Protein AF-A0A8C9C3U8-F1 (afdb_monomer)

InterPro domains:
  IPR021869 R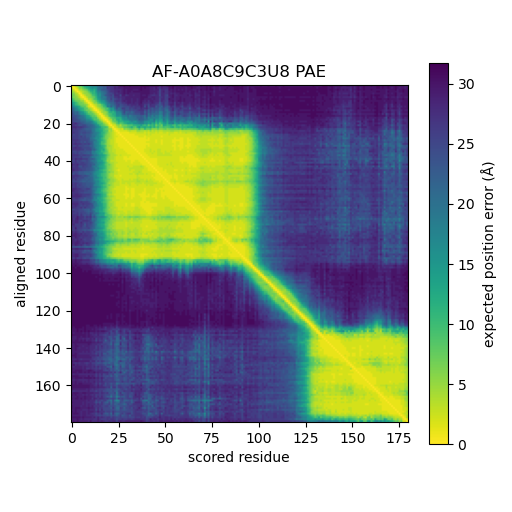ibonuclease Zc3h12a-like, NYN domain [PF11977] (27-90)
  IPR051101 ZC3H12/N4BP1 Ribonuclease and Regulator [PTHR12876] (27-126)
  IPR056578 N4BP1, C-terminal UBA domain [PF23054] (132-177)

Organism: Phocoena sinus (NCBI:txid42100)

Radius of gyration: 29.36 Å; Cα contacts (8 Å, |Δi|>4): 114; chains: 1; bounding box: 57×78×93 Å

Sequence (180 aa):
MARGSLPMTTGPLPFIHPPCECEKKLRFMVKLAEETDGIIVSNDQFRDLAEESAKWMAIIRERLLPFTFVGNLFMVPDDPLGRNGPTLDEFLKKPVRAQGSSKAQHSARGFTEHSSQQQGRKEEEKGSGGIRKTRETERLRRQLLEVFWGQDHKVDFILQREPYCRDINQLSEALLSLNF

Foldseek 3Di:
DDDDDDDDPPDPDPPPPPPPVVLVVLVVQLVVCVVVVAAHEDPDLNVVQLVVDVVSVCRSLQRYWYWDDDDPDIDTDQARNPDVGDGPVVSHDDPPPCDDDDDDDDDDDDDDDDDDDDDDDDDDDPDPPDFDDPVLLVVLLVVLCVVVPPPSVLSVVLCVVCRNDNDSVVSNVVSVPDDD

pLDDT: mean 76.41, std 23.39, range [25.0, 97.69]

Structure (mmCIF, N/CA/C/O backbone):
data_AF-A0A8C9C3U8-F1
#
_entry.id   AF-A0A8C9C3U8-F1
#
loop_
_atom_site.group_PDB
_atom_site.id
_atom_site.type_symbol
_atom_site.label_atom_id
_atom_site.label_alt_id
_atom_site.label_comp_id
_atom_site.label_asym_id
_atom_site.label_entity_id
_atom_site.label_seq_id
_atom_site.pdbx_PDB_ins_code
_atom_site.Cartn_x
_atom_site.Cartn_y
_atom_site.Cartn_z
_atom_site.occupancy
_atom_site.B_iso_or_equiv
_atom_site.auth_seq_id
_atom_site.auth_comp_id
_atom_site.auth_asym_id
_atom_site.auth_atom_id
_atom_site.pdbx_PDB_model_num
ATOM 1 N N . MET A 1 1 ? 25.316 54.055 -42.328 1.00 44.78 1 MET A N 1
ATOM 2 C CA . MET A 1 1 ? 25.781 52.954 -41.454 1.00 44.78 1 MET A CA 1
ATOM 3 C C . MET A 1 1 ? 24.551 52.329 -40.815 1.00 44.78 1 MET A C 1
ATOM 5 O O . MET A 1 1 ? 23.803 53.030 -40.147 1.00 44.78 1 MET A O 1
ATOM 9 N N . ALA A 1 2 ? 24.256 51.082 -41.181 1.00 44.56 2 ALA A N 1
ATOM 10 C CA . ALA A 1 2 ? 22.968 50.428 -40.961 1.00 44.56 2 ALA A CA 1
ATOM 11 C C . ALA A 1 2 ? 22.805 49.918 -39.519 1.00 44.56 2 ALA A C 1
ATOM 13 O O . ALA A 1 2 ? 23.733 49.351 -38.946 1.00 44.56 2 ALA A O 1
ATOM 14 N N . ARG A 1 3 ? 21.608 50.108 -38.953 1.00 47.50 3 ARG A N 1
ATOM 15 C CA . ARG A 1 3 ? 21.181 49.521 -37.677 1.00 47.50 3 ARG A CA 1
ATOM 16 C C . ARG A 1 3 ? 20.856 48.040 -37.897 1.00 47.50 3 ARG A C 1
ATOM 18 O O . ARG A 1 3 ? 19.884 47.723 -38.577 1.00 47.50 3 ARG A O 1
ATOM 25 N N . GLY A 1 4 ? 21.676 47.150 -37.342 1.00 46.72 4 GLY A N 1
ATOM 26 C CA . GLY A 1 4 ? 21.419 45.710 -37.326 1.00 46.72 4 GLY A CA 1
ATOM 27 C C . GLY A 1 4 ? 20.257 45.382 -36.389 1.00 46.72 4 GLY A C 1
ATOM 28 O O . GLY A 1 4 ? 20.326 45.663 -35.196 1.00 46.72 4 GLY A O 1
ATOM 29 N N . SER A 1 5 ? 19.185 44.821 -36.946 1.00 48.78 5 SER A N 1
ATOM 30 C CA . SER A 1 5 ? 18.042 44.291 -36.197 1.00 48.78 5 SER A CA 1
ATOM 31 C C . SER A 1 5 ? 18.338 42.851 -35.778 1.00 48.78 5 SER A C 1
ATOM 33 O O . SER A 1 5 ? 18.694 42.031 -36.621 1.00 48.78 5 SER A O 1
ATOM 35 N N . LEU A 1 6 ? 18.193 42.540 -34.489 1.00 55.25 6 LEU A N 1
ATOM 36 C CA . LEU A 1 6 ? 18.207 41.163 -33.989 1.00 55.25 6 LEU A CA 1
ATOM 37 C C . LEU A 1 6 ? 16.824 40.528 -34.221 1.00 55.25 6 LEU A C 1
ATOM 39 O O . LEU A 1 6 ? 15.820 41.169 -33.901 1.00 55.25 6 LEU A O 1
ATOM 43 N N . PRO A 1 7 ? 16.730 39.291 -34.739 1.00 55.53 7 PRO A N 1
ATOM 44 C CA . PRO A 1 7 ? 15.451 38.606 -34.854 1.00 55.53 7 PRO A CA 1
ATOM 45 C C . PRO A 1 7 ? 15.001 38.094 -33.478 1.00 55.53 7 PRO A C 1
ATOM 47 O O . PRO A 1 7 ? 15.689 37.308 -32.831 1.00 55.53 7 PRO A O 1
ATOM 50 N N . MET A 1 8 ? 13.820 38.529 -33.036 1.00 55.78 8 MET A N 1
ATOM 51 C CA . MET A 1 8 ? 13.093 37.905 -31.930 1.00 55.78 8 MET A CA 1
ATOM 52 C C . MET A 1 8 ? 12.535 36.569 -32.430 1.00 55.78 8 MET A C 1
ATOM 54 O O . MET A 1 8 ? 11.546 36.534 -33.159 1.00 55.78 8 MET A O 1
ATOM 58 N N . THR A 1 9 ? 13.180 35.460 -32.075 1.00 54.91 9 THR A N 1
ATOM 59 C CA . THR A 1 9 ? 12.633 34.126 -32.326 1.00 54.91 9 THR A CA 1
ATOM 60 C C . THR A 1 9 ? 11.549 33.850 -31.287 1.00 54.91 9 THR A C 1
ATOM 62 O O . THR A 1 9 ? 11.838 33.484 -30.149 1.00 54.91 9 THR A O 1
ATOM 65 N N . THR A 1 10 ? 10.287 34.045 -31.656 1.00 55.12 10 THR A N 1
ATOM 66 C CA . THR A 1 10 ? 9.132 33.618 -30.859 1.00 55.12 10 THR A CA 1
ATOM 67 C C . THR A 1 10 ? 8.933 32.113 -31.041 1.00 55.12 10 THR A C 1
ATOM 69 O O . THR A 1 10 ? 8.087 31.674 -31.817 1.00 55.12 10 THR A O 1
ATOM 72 N N . GLY A 1 11 ? 9.763 31.311 -30.376 1.00 59.88 11 GLY A N 1
ATOM 73 C CA . GLY A 1 11 ? 9.462 29.900 -30.143 1.00 59.88 11 GLY A CA 1
ATOM 74 C C . GLY A 1 11 ? 8.566 29.779 -28.906 1.00 59.88 11 GLY A C 1
ATOM 75 O O . GLY A 1 11 ? 8.809 30.499 -27.934 1.00 59.88 11 GLY A O 1
ATOM 76 N N . PRO A 1 12 ? 7.529 28.923 -28.902 1.00 53.41 12 PRO A N 1
ATOM 77 C CA . PRO A 1 12 ? 6.785 28.653 -27.680 1.00 53.41 12 PRO A CA 1
ATOM 78 C C . PRO A 1 12 ? 7.748 28.062 -26.643 1.00 53.41 12 PRO A C 1
ATOM 80 O O . PRO A 1 12 ? 8.481 27.116 -26.931 1.00 53.41 12 PRO A O 1
ATOM 83 N N . LEU A 1 13 ? 7.771 28.655 -25.447 1.00 55.28 13 LEU A N 1
ATOM 84 C CA . LEU A 1 13 ? 8.475 28.095 -24.296 1.00 55.28 13 LEU A CA 1
ATOM 85 C C . LEU A 1 13 ? 7.976 26.658 -24.073 1.00 55.28 13 LEU A C 1
ATOM 87 O O . LEU A 1 13 ? 6.769 26.429 -24.209 1.00 55.28 13 LEU A O 1
ATOM 91 N N . PRO A 1 14 ? 8.851 25.690 -23.739 1.00 53.06 14 PRO A N 1
ATOM 92 C CA . PRO A 1 14 ? 8.391 24.354 -23.406 1.00 53.06 14 PRO A CA 1
ATOM 93 C C . PRO A 1 14 ? 7.409 24.479 -22.244 1.00 53.06 14 PRO A C 1
ATOM 95 O O . PRO A 1 14 ? 7.748 25.003 -21.181 1.00 53.06 14 PRO A O 1
ATOM 98 N N . PHE A 1 15 ? 6.174 24.033 -22.470 1.00 45.38 15 PHE A N 1
ATOM 99 C CA . PHE A 1 15 ? 5.196 23.831 -21.414 1.00 45.38 15 PHE A CA 1
ATOM 100 C C . PHE A 1 15 ? 5.751 22.724 -20.516 1.00 45.38 15 PHE A C 1
ATOM 102 O O . PHE A 1 15 ? 5.518 21.538 -20.738 1.00 45.38 15 PHE A O 1
ATOM 109 N N . ILE A 1 16 ? 6.552 23.112 -19.524 1.00 55.78 16 ILE A N 1
ATOM 110 C CA . ILE A 1 16 ? 6.884 22.242 -18.405 1.00 55.78 16 ILE A CA 1
ATOM 111 C C . ILE A 1 16 ? 5.582 22.132 -17.624 1.00 55.78 16 ILE A C 1
ATOM 113 O O . ILE A 1 16 ? 5.267 22.977 -16.786 1.00 55.78 16 ILE A O 1
ATOM 117 N N . HIS A 1 17 ? 4.770 21.136 -17.982 1.00 51.53 17 HIS A N 1
ATOM 118 C CA . HIS A 1 17 ? 3.637 20.753 -17.163 1.00 51.53 17 HIS A CA 1
ATOM 119 C C . HIS A 1 17 ? 4.178 20.508 -15.750 1.00 51.53 17 HIS A C 1
ATOM 121 O O . HIS A 1 17 ? 5.134 19.740 -15.602 1.00 51.53 17 HIS A O 1
ATOM 127 N N . PRO A 1 18 ? 3.641 21.179 -14.716 1.00 58.12 18 PRO A N 1
ATOM 128 C CA . PRO A 1 18 ? 4.009 20.842 -13.353 1.00 58.12 18 PRO A CA 1
ATOM 129 C C . PRO A 1 18 ? 3.727 19.344 -13.173 1.00 58.12 18 PRO A C 1
ATOM 131 O O . PRO A 1 18 ? 2.638 18.907 -13.562 1.00 58.12 18 PRO A O 1
ATOM 134 N N . PRO A 1 19 ? 4.684 18.555 -12.648 1.00 55.75 19 PRO A N 1
ATOM 135 C CA . PRO A 1 19 ? 4.504 17.117 -12.504 1.00 55.75 19 PRO A CA 1
ATOM 136 C C . PRO A 1 19 ? 3.207 16.880 -11.741 1.00 55.75 19 PRO A C 1
ATOM 138 O O . PRO A 1 19 ? 2.994 17.475 -10.673 1.00 55.75 19 PRO A O 1
ATOM 141 N N . CYS A 1 20 ? 2.311 16.091 -12.338 1.00 55.16 20 CYS A N 1
ATOM 142 C CA . CYS A 1 20 ? 1.011 15.782 -11.761 1.00 55.16 20 CYS A CA 1
ATOM 143 C C . CYS A 1 20 ? 1.211 15.348 -10.303 1.00 55.16 20 CYS A C 1
ATOM 145 O O . CYS A 1 20 ? 2.116 14.572 -10.000 1.00 55.16 20 CYS A O 1
ATOM 147 N N . GLU A 1 21 ? 0.369 15.808 -9.375 1.00 58.22 21 GLU A N 1
ATOM 148 C CA . GLU A 1 21 ? 0.475 15.414 -7.957 1.00 58.22 21 GLU A CA 1
ATOM 149 C C . GLU A 1 21 ? 0.472 13.888 -7.746 1.00 58.22 21 GLU A C 1
ATOM 151 O O . GLU A 1 21 ? 1.018 13.398 -6.755 1.00 58.22 21 GLU A O 1
ATOM 156 N N . CYS A 1 22 ? -0.081 13.132 -8.698 1.00 56.75 22 CYS A N 1
ATOM 157 C CA . CYS A 1 22 ? -0.021 11.673 -8.766 1.00 56.75 22 CYS A CA 1
ATOM 158 C C . CYS A 1 22 ? 1.421 11.133 -8.789 1.00 56.75 22 CYS A C 1
ATOM 160 O O . CYS A 1 22 ? 1.727 10.188 -8.064 1.00 56.75 22 CYS A O 1
ATOM 162 N N . GLU A 1 23 ? 2.323 11.768 -9.539 1.00 63.34 23 GLU A N 1
ATOM 163 C CA . GLU A 1 23 ? 3.719 11.339 -9.696 1.00 63.34 23 GLU A CA 1
ATOM 164 C C . GLU A 1 23 ? 4.484 11.441 -8.367 1.00 63.34 23 GLU A C 1
ATOM 166 O O . GLU A 1 23 ? 5.244 10.548 -7.985 1.00 63.34 23 GLU A O 1
ATOM 171 N N . LYS A 1 24 ? 4.192 12.484 -7.575 1.00 77.44 24 LYS A N 1
ATOM 172 C CA . LYS A 1 24 ? 4.794 12.671 -6.245 1.00 77.44 24 LYS A CA 1
ATOM 173 C C . LYS A 1 24 ? 4.401 11.556 -5.270 1.00 77.44 24 LYS A C 1
ATOM 175 O O . LYS A 1 24 ? 5.244 11.127 -4.481 1.00 77.44 24 LYS A O 1
ATOM 180 N N . LYS A 1 25 ? 3.151 11.074 -5.324 1.00 84.00 25 LYS A N 1
ATOM 181 C CA . LYS A 1 25 ? 2.661 9.990 -4.450 1.00 84.00 25 LYS A CA 1
ATOM 182 C C . LYS A 1 25 ? 3.320 8.652 -4.778 1.00 84.00 25 LYS A C 1
ATOM 184 O O . LYS A 1 25 ? 3.819 7.992 -3.870 1.00 84.00 25 LYS A O 1
ATOM 189 N N . LEU A 1 26 ? 3.376 8.284 -6.059 1.00 89.94 26 LEU A N 1
ATOM 190 C CA . LEU A 1 26 ? 3.990 7.026 -6.498 1.00 89.94 26 LEU A CA 1
ATOM 191 C C . LEU A 1 26 ? 5.472 6.962 -6.104 1.00 89.94 26 LEU A C 1
ATOM 193 O O . LEU A 1 26 ? 5.943 5.960 -5.564 1.00 89.94 26 LEU A O 1
ATOM 197 N N . ARG A 1 27 ? 6.191 8.077 -6.272 1.00 93.00 27 ARG A N 1
ATOM 198 C CA . ARG A 1 27 ? 7.607 8.187 -5.903 1.00 93.00 27 ARG A CA 1
ATOM 199 C C . ARG A 1 27 ? 7.842 8.042 -4.400 1.00 93.00 27 ARG A C 1
ATOM 201 O O . ARG A 1 27 ? 8.836 7.452 -3.987 1.00 93.00 27 ARG A O 1
ATOM 208 N N . PHE A 1 28 ? 6.933 8.566 -3.578 1.00 94.69 28 PHE A N 1
ATOM 209 C CA . PHE A 1 28 ? 6.992 8.396 -2.126 1.00 94.69 28 PHE A CA 1
ATOM 210 C C . PHE A 1 28 ? 6.801 6.929 -1.715 1.00 94.69 28 PHE A C 1
ATOM 212 O O . PHE A 1 28 ? 7.552 6.440 -0.876 1.00 94.69 28 PHE A O 1
ATOM 219 N N . MET A 1 29 ? 5.859 6.209 -2.338 1.00 95.56 29 MET A N 1
ATOM 220 C CA . MET A 1 29 ? 5.617 4.788 -2.047 1.00 95.56 29 MET A CA 1
ATOM 221 C C . MET A 1 29 ? 6.861 3.928 -2.300 1.00 95.56 29 MET A C 1
ATOM 223 O O . MET A 1 29 ? 7.254 3.152 -1.431 1.00 95.56 29 MET A O 1
ATOM 227 N N . VAL A 1 30 ? 7.512 4.101 -3.456 1.00 95.56 30 VAL A N 1
ATOM 228 C CA . VAL A 1 30 ? 8.719 3.333 -3.806 1.00 95.56 30 VAL A CA 1
ATOM 229 C C . VAL A 1 30 ? 9.884 3.663 -2.869 1.00 95.56 30 VAL A C 1
ATOM 231 O O . VAL A 1 30 ? 10.552 2.752 -2.383 1.00 95.56 30 VAL A O 1
ATOM 234 N N . LYS A 1 31 ? 10.094 4.946 -2.543 1.00 95.69 31 LYS A N 1
ATOM 235 C CA . LYS A 1 31 ? 11.127 5.364 -1.579 1.00 95.69 31 LYS A CA 1
ATOM 236 C C . LYS A 1 31 ? 10.895 4.797 -0.181 1.00 95.69 31 LYS A C 1
ATOM 238 O O . LYS A 1 31 ? 11.832 4.339 0.461 1.00 95.69 31 LYS A O 1
ATOM 243 N N . LEU A 1 32 ? 9.653 4.786 0.293 1.00 96.50 32 LEU A N 1
ATOM 244 C CA . LEU A 1 32 ? 9.348 4.224 1.606 1.00 96.50 32 LEU A CA 1
ATOM 245 C C . LEU A 1 32 ? 9.614 2.713 1.639 1.00 96.50 32 LEU A C 1
ATOM 247 O O . LEU A 1 32 ? 10.182 2.204 2.606 1.00 96.50 32 LEU A O 1
ATOM 251 N N . ALA A 1 33 ? 9.241 1.998 0.576 1.00 95.69 33 ALA A N 1
ATOM 252 C CA . ALA A 1 33 ? 9.533 0.574 0.427 1.00 95.69 33 ALA A CA 1
ATOM 253 C C . ALA A 1 33 ? 11.045 0.298 0.403 1.00 95.69 33 ALA A C 1
ATOM 255 O O . ALA A 1 33 ? 11.513 -0.671 1.005 1.00 95.69 33 ALA A O 1
ATOM 256 N N . GLU A 1 34 ? 11.811 1.169 -0.258 1.00 95.19 34 GLU A N 1
ATOM 257 C CA . GLU A 1 34 ? 13.274 1.147 -0.290 1.00 95.19 34 GLU A CA 1
ATOM 258 C C . GLU A 1 34 ? 13.890 1.315 1.107 1.00 95.19 34 GLU A C 1
ATOM 260 O O . GLU A 1 34 ? 14.738 0.517 1.499 1.00 95.19 34 GLU A O 1
ATOM 265 N N . GLU A 1 35 ? 13.463 2.323 1.868 1.00 95.50 35 GLU A N 1
ATOM 266 C CA . GLU A 1 35 ? 14.029 2.649 3.185 1.00 95.50 35 GLU A CA 1
ATOM 267 C C . GLU A 1 35 ? 13.684 1.617 4.264 1.00 95.50 35 GLU A C 1
ATOM 269 O O . GLU A 1 35 ? 14.491 1.321 5.148 1.00 95.50 35 GLU A O 1
ATOM 274 N N . THR A 1 36 ? 12.465 1.082 4.219 1.00 93.81 36 THR A N 1
ATOM 275 C CA . THR A 1 36 ? 11.934 0.221 5.288 1.00 93.81 36 THR A CA 1
ATOM 276 C C . THR A 1 3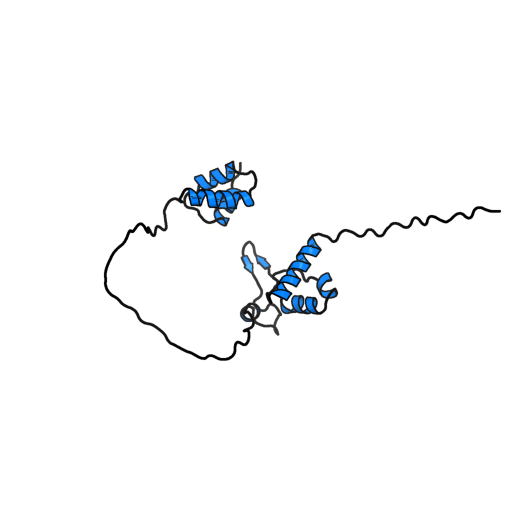6 ? 12.168 -1.259 5.057 1.00 93.81 36 THR A C 1
ATOM 278 O O . THR A 1 36 ? 11.929 -2.062 5.964 1.00 93.81 36 THR A O 1
ATOM 281 N N . ASP A 1 37 ? 12.593 -1.624 3.851 1.00 93.31 37 ASP A N 1
ATOM 282 C CA . ASP A 1 37 ? 12.523 -2.996 3.377 1.00 93.31 37 ASP A CA 1
ATOM 283 C C . ASP A 1 37 ? 11.092 -3.587 3.538 1.00 93.31 37 ASP A C 1
ATOM 285 O O . ASP A 1 37 ? 10.908 -4.788 3.715 1.00 93.31 37 ASP A O 1
ATOM 289 N N . GLY A 1 38 ? 10.047 -2.748 3.364 1.00 94.75 38 GLY A N 1
ATOM 290 C CA . GLY A 1 38 ? 8.629 -3.150 3.253 1.00 94.75 38 GLY A CA 1
ATOM 291 C C . GLY A 1 38 ? 8.043 -3.252 1.826 1.00 94.75 38 GLY A C 1
ATOM 292 O O . GLY A 1 38 ? 8.532 -2.629 0.890 1.00 94.75 38 GLY A O 1
ATOM 293 N N . ILE A 1 39 ? 6.976 -4.035 1.660 1.00 96.50 39 ILE A N 1
ATOM 294 C CA . ILE A 1 39 ? 6.303 -4.278 0.368 1.00 96.50 39 ILE A CA 1
ATOM 295 C C . ILE A 1 39 ? 5.380 -3.124 -0.066 1.00 96.50 39 ILE A C 1
ATOM 297 O O . ILE A 1 39 ? 4.909 -2.342 0.761 1.00 96.50 39 ILE A O 1
ATOM 301 N N . ILE A 1 40 ? 5.075 -3.046 -1.362 1.00 97.25 40 ILE A N 1
ATOM 302 C CA . ILE A 1 40 ? 4.149 -2.071 -1.950 1.00 97.25 40 ILE A CA 1
ATOM 303 C C . ILE A 1 40 ? 2.853 -2.785 -2.323 1.00 97.25 40 ILE A C 1
ATOM 305 O O . ILE A 1 40 ? 2.864 -3.665 -3.171 1.00 97.25 40 ILE A O 1
ATOM 309 N N . VAL A 1 41 ? 1.720 -2.377 -1.753 1.00 97.19 41 VAL A N 1
ATOM 310 C CA . VAL A 1 41 ? 0.400 -2.893 -2.152 1.00 97.19 41 VAL A CA 1
ATOM 311 C C . VAL A 1 41 ? -0.219 -1.925 -3.155 1.00 97.19 41 VAL A C 1
ATOM 313 O O . VAL A 1 41 ? -0.604 -0.813 -2.794 1.00 97.19 41 VAL A O 1
ATOM 316 N N . SER A 1 42 ? -0.254 -2.308 -4.429 1.00 95.75 42 SER A N 1
ATOM 317 C CA . SER A 1 42 ? -0.786 -1.482 -5.518 1.00 95.75 42 SER A CA 1
ATOM 318 C C . SER A 1 42 ? -1.070 -2.340 -6.748 1.00 95.75 42 SER A C 1
ATOM 320 O O . SER A 1 42 ? -0.409 -3.348 -6.975 1.00 95.75 42 SER A O 1
ATOM 322 N N . ASN A 1 43 ? -2.021 -1.902 -7.571 1.00 95.38 43 ASN A N 1
ATOM 323 C CA . ASN A 1 43 ? -2.250 -2.473 -8.900 1.00 95.38 43 ASN A CA 1
ATOM 324 C C . ASN A 1 43 ? -1.487 -1.731 -10.007 1.00 95.38 43 ASN A C 1
ATOM 326 O O . ASN A 1 43 ? -1.446 -2.196 -11.145 1.00 95.38 43 ASN A O 1
ATOM 330 N N . ASP A 1 44 ? -0.878 -0.588 -9.686 1.00 94.25 44 ASP A N 1
ATOM 331 C CA . ASP A 1 44 ? -0.013 0.137 -10.613 1.00 94.25 44 ASP A CA 1
ATOM 332 C C . ASP A 1 44 ? 1.340 -0.575 -10.755 1.00 94.25 44 ASP A C 1
ATOM 334 O O . ASP A 1 44 ? 1.904 -1.065 -9.779 1.00 94.25 44 ASP A O 1
ATOM 338 N N . GLN A 1 45 ? 1.862 -0.610 -11.978 1.00 92.31 45 GLN A N 1
ATOM 339 C CA . GLN A 1 45 ? 3.167 -1.178 -12.315 1.00 92.31 45 GLN A CA 1
ATOM 340 C C . GLN A 1 45 ? 4.303 -0.147 -12.237 1.00 92.31 45 GLN A C 1
ATOM 342 O O . GLN A 1 45 ? 5.449 -0.504 -12.491 1.00 92.31 45 GLN A O 1
ATOM 347 N N . PHE A 1 46 ? 4.009 1.120 -11.914 1.00 93.56 46 PHE A N 1
ATOM 348 C CA . PHE A 1 46 ? 5.005 2.175 -11.692 1.00 93.56 46 PHE A CA 1
ATOM 349 C C . PHE A 1 46 ? 5.994 2.340 -12.865 1.00 93.56 46 PHE A C 1
ATOM 351 O O . PHE A 1 46 ? 7.187 2.536 -12.645 1.00 93.56 46 PHE A O 1
ATOM 358 N N . ARG A 1 47 ? 5.510 2.229 -14.114 1.00 91.81 47 ARG A N 1
ATOM 359 C CA . ARG A 1 47 ? 6.354 2.142 -15.327 1.00 91.81 47 ARG A CA 1
ATOM 360 C C . ARG A 1 47 ? 7.395 3.259 -15.420 1.00 91.81 47 ARG A C 1
ATOM 362 O O . ARG A 1 47 ? 8.573 2.957 -15.572 1.00 91.81 47 ARG A O 1
ATOM 369 N N . ASP A 1 48 ? 6.974 4.506 -15.226 1.00 90.81 48 ASP A N 1
ATOM 370 C CA . ASP A 1 48 ? 7.863 5.671 -15.313 1.00 90.81 48 ASP A CA 1
ATOM 371 C C . ASP A 1 48 ? 8.987 5.596 -14.258 1.00 90.81 48 ASP A C 1
ATOM 373 O O . ASP A 1 48 ? 10.164 5.777 -14.563 1.00 90.81 48 ASP A O 1
ATOM 377 N N . LEU A 1 49 ? 8.654 5.202 -13.022 1.00 91.94 49 LEU A N 1
ATOM 378 C CA . LEU A 1 49 ? 9.630 5.049 -11.934 1.00 91.94 49 LEU A CA 1
ATOM 379 C C . LEU A 1 49 ? 10.549 3.833 -12.123 1.00 91.94 49 LEU A C 1
ATOM 381 O O . LEU A 1 49 ? 11.700 3.851 -11.682 1.00 91.94 49 LEU A O 1
ATOM 385 N N . ALA A 1 50 ? 10.049 2.763 -12.744 1.00 92.38 50 ALA A N 1
ATOM 386 C CA . ALA A 1 50 ? 10.856 1.597 -13.081 1.00 92.38 50 ALA A CA 1
ATOM 387 C C . ALA A 1 50 ? 11.911 1.946 -14.141 1.00 92.38 50 ALA A C 1
ATOM 389 O O . ALA A 1 50 ? 13.026 1.433 -14.080 1.00 92.38 50 ALA A O 1
ATOM 390 N N . GLU A 1 51 ? 11.587 2.831 -15.084 1.00 92.00 51 GLU A N 1
ATOM 391 C CA . GLU A 1 51 ? 12.530 3.324 -16.093 1.00 92.00 51 GLU A CA 1
ATOM 392 C C . GLU A 1 51 ? 13.542 4.329 -15.515 1.00 92.00 51 GLU A C 1
ATOM 394 O O . GLU A 1 51 ? 14.689 4.357 -15.960 1.00 92.00 51 GLU A O 1
ATOM 399 N N . GLU A 1 52 ? 13.176 5.092 -14.476 1.00 92.44 52 GLU A N 1
ATOM 400 C CA . GLU A 1 52 ? 14.083 6.038 -13.803 1.00 92.44 52 GLU A CA 1
ATOM 401 C C . GLU A 1 52 ? 15.290 5.368 -13.121 1.00 92.44 52 GLU A C 1
ATOM 403 O O . GLU A 1 52 ? 16.366 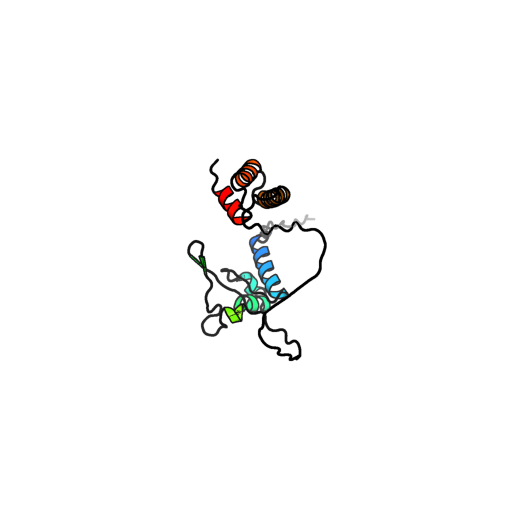5.965 -13.036 1.00 92.44 52 GLU A O 1
ATOM 408 N N . SER A 1 53 ? 15.126 4.162 -12.565 1.00 93.50 53 SER A N 1
ATOM 409 C CA . SER A 1 53 ? 16.154 3.538 -11.726 1.00 93.50 53 SER A CA 1
ATOM 410 C C . SER A 1 53 ? 16.073 2.017 -11.727 1.00 93.50 53 SER A C 1
ATOM 412 O O . SER A 1 53 ? 15.064 1.429 -11.341 1.00 93.50 53 SER A O 1
ATOM 414 N N . ALA A 1 54 ? 17.201 1.362 -12.018 1.00 95.25 54 ALA A N 1
ATOM 415 C CA . ALA A 1 54 ? 17.328 -0.092 -11.911 1.00 95.25 54 ALA A CA 1
ATOM 416 C C . ALA A 1 54 ? 17.036 -0.610 -10.488 1.00 95.25 54 ALA A C 1
ATOM 418 O O . ALA A 1 54 ? 16.507 -1.708 -10.320 1.00 95.25 54 ALA A O 1
ATOM 419 N N . LYS A 1 55 ? 17.333 0.192 -9.456 1.00 96.06 55 LYS A N 1
ATOM 420 C CA . LYS A 1 55 ? 17.022 -0.153 -8.063 1.00 96.06 55 LYS A CA 1
ATOM 421 C C . LYS A 1 55 ? 15.516 -0.135 -7.810 1.00 96.06 55 LYS A C 1
ATOM 423 O O . LYS A 1 55 ? 14.988 -1.046 -7.182 1.00 96.06 55 LYS A O 1
ATOM 428 N N . TRP A 1 56 ? 14.823 0.884 -8.310 1.00 95.81 56 TRP A N 1
ATOM 429 C CA . TRP A 1 56 ? 13.369 0.978 -8.179 1.00 95.81 56 TRP A CA 1
ATOM 430 C C . TRP A 1 56 ? 12.665 -0.083 -9.010 1.00 95.81 56 TRP A C 1
ATOM 432 O O . TRP A 1 56 ? 11.731 -0.702 -8.517 1.00 95.81 56 TRP A O 1
ATOM 442 N N . MET A 1 57 ? 13.176 -0.385 -10.202 1.00 96.56 57 MET A N 1
ATOM 443 C CA . MET A 1 57 ? 12.719 -1.515 -11.004 1.00 96.56 57 MET A CA 1
ATOM 444 C C . MET A 1 57 ? 12.781 -2.837 -10.229 1.00 96.56 57 MET A C 1
ATOM 446 O O . MET A 1 57 ? 11.819 -3.599 -10.270 1.00 96.56 57 MET A O 1
ATOM 450 N N . ALA A 1 58 ? 13.876 -3.110 -9.511 1.00 96.19 58 ALA A N 1
ATOM 451 C CA . ALA A 1 58 ? 13.992 -4.313 -8.685 1.00 96.19 58 ALA A CA 1
ATOM 452 C C . ALA A 1 58 ? 12.948 -4.325 -7.556 1.00 96.19 58 ALA A C 1
ATOM 454 O O . ALA A 1 58 ? 12.223 -5.302 -7.405 1.00 96.19 58 ALA A O 1
ATOM 455 N N . ILE A 1 59 ? 12.787 -3.207 -6.836 1.00 95.88 59 ILE A N 1
ATOM 456 C CA . ILE A 1 59 ? 11.770 -3.073 -5.778 1.00 95.88 59 ILE A CA 1
ATOM 457 C C . ILE A 1 59 ? 10.363 -3.315 -6.333 1.00 95.88 59 ILE A C 1
ATOM 459 O O . ILE A 1 59 ? 9.605 -4.091 -5.763 1.00 95.88 59 ILE A O 1
ATOM 463 N N . ILE A 1 60 ? 10.014 -2.682 -7.451 1.00 96.19 60 ILE A N 1
ATOM 464 C CA . ILE A 1 60 ? 8.696 -2.822 -8.075 1.00 96.19 60 ILE A CA 1
ATOM 465 C C . ILE A 1 60 ? 8.468 -4.271 -8.523 1.00 96.19 60 ILE A C 1
ATOM 467 O O . ILE A 1 60 ? 7.396 -4.815 -8.296 1.00 96.19 60 ILE A O 1
ATOM 471 N N . ARG A 1 61 ? 9.465 -4.934 -9.114 1.00 94.38 61 ARG A N 1
ATOM 472 C CA . ARG A 1 61 ? 9.318 -6.325 -9.575 1.00 94.38 61 ARG A CA 1
ATOM 473 C C . ARG A 1 61 ? 9.215 -7.334 -8.443 1.00 94.38 61 ARG A C 1
ATOM 475 O O . ARG A 1 61 ? 8.474 -8.298 -8.568 1.00 94.38 61 ARG A O 1
ATOM 482 N N . GLU A 1 62 ? 9.986 -7.146 -7.382 1.00 94.69 62 GLU A N 1
ATOM 483 C CA . GLU A 1 62 ? 10.149 -8.160 -6.338 1.00 94.69 62 GLU A CA 1
ATOM 484 C C . GLU A 1 62 ? 9.230 -7.923 -5.139 1.00 94.69 62 GLU A C 1
ATOM 486 O O . GLU A 1 62 ? 9.134 -8.784 -4.271 1.00 94.69 62 GLU A O 1
ATOM 491 N N . ARG A 1 63 ? 8.604 -6.741 -5.036 1.00 95.56 63 ARG A N 1
ATOM 492 C CA . ARG A 1 63 ? 7.983 -6.266 -3.785 1.00 95.56 63 ARG A CA 1
ATOM 493 C C . ARG A 1 63 ? 6.633 -5.585 -4.006 1.00 95.56 63 ARG A C 1
ATOM 495 O O . ARG A 1 63 ? 6.049 -5.087 -3.045 1.00 95.56 63 ARG A O 1
ATOM 502 N N . LEU A 1 64 ? 6.125 -5.578 -5.239 1.00 96.81 64 LEU A N 1
ATOM 503 C CA . LEU A 1 64 ? 4.760 -5.169 -5.564 1.00 96.81 64 LEU A CA 1
ATOM 504 C C . LEU A 1 64 ? 3.788 -6.326 -5.318 1.00 96.81 64 LEU A C 1
ATOM 506 O O . LEU A 1 64 ? 3.960 -7.413 -5.861 1.00 96.81 64 LEU A O 1
ATOM 510 N N . LEU A 1 65 ? 2.748 -6.066 -4.533 1.00 97.12 65 LEU A N 1
ATOM 511 C CA . LEU A 1 65 ? 1.646 -6.978 -4.266 1.00 97.12 65 LEU A CA 1
ATOM 512 C C . LEU A 1 65 ? 0.366 -6.438 -4.919 1.00 97.12 65 LEU A C 1
ATOM 514 O O . LEU A 1 65 ? -0.234 -5.489 -4.395 1.00 97.12 65 LEU A O 1
ATOM 518 N N . PRO A 1 66 ? -0.062 -7.034 -6.044 1.00 95.88 66 PRO A N 1
ATOM 519 C CA . PRO A 1 66 ? -1.362 -6.755 -6.633 1.00 95.88 66 PRO A CA 1
ATOM 520 C C . PRO A 1 66 ? -2.496 -7.208 -5.716 1.00 95.88 66 PRO A C 1
ATOM 522 O O . PRO A 1 66 ? -2.351 -8.139 -4.921 1.00 95.88 66 PRO A O 1
ATOM 525 N N . PHE A 1 67 ? -3.656 -6.584 -5.869 1.00 97.06 67 PHE A N 1
ATOM 526 C CA . PHE A 1 67 ? -4.857 -6.934 -5.124 1.00 97.06 67 PHE A CA 1
ATOM 527 C C . PHE A 1 67 ? -6.108 -6.827 -5.991 1.00 97.06 67 PHE A C 1
ATOM 529 O O . PHE A 1 67 ? -6.159 -6.132 -7.006 1.00 97.06 67 PHE A O 1
ATOM 536 N N . THR A 1 68 ? -7.170 -7.478 -5.542 1.00 96.50 68 THR A N 1
ATOM 537 C CA . THR A 1 68 ? -8.492 -7.403 -6.157 1.00 96.50 68 THR A CA 1
ATOM 538 C C . THR A 1 68 ? -9.543 -7.139 -5.090 1.00 96.50 68 THR A C 1
ATOM 540 O O . THR A 1 68 ? -9.400 -7.557 -3.942 1.00 96.50 68 THR A O 1
ATOM 543 N N . PHE A 1 69 ? -10.597 -6.421 -5.471 1.00 97.62 69 PHE A N 1
ATOM 544 C CA . PHE A 1 69 ? -11.781 -6.254 -4.640 1.00 97.62 69 PHE A CA 1
ATOM 545 C C . PHE A 1 69 ? -12.949 -7.000 -5.272 1.00 97.62 69 PHE A C 1
ATOM 547 O O . PHE A 1 69 ? -13.276 -6.774 -6.438 1.00 97.62 69 PHE A O 1
ATOM 554 N N . VAL A 1 70 ? -13.595 -7.858 -4.485 1.00 96.19 70 VAL A N 1
ATOM 555 C CA . VAL A 1 70 ? -14.876 -8.481 -4.832 1.00 96.19 70 VAL A CA 1
ATOM 556 C C . VAL A 1 70 ? -15.910 -7.957 -3.843 1.00 96.19 70 VAL A C 1
ATOM 558 O O . VAL A 1 70 ? -16.006 -8.423 -2.709 1.00 96.19 70 VAL A O 1
ATOM 561 N N . GLY A 1 71 ? -16.638 -6.913 -4.240 1.00 94.88 71 GLY A N 1
ATOM 562 C CA . GLY A 1 71 ? -17.459 -6.143 -3.305 1.00 94.88 71 GLY A CA 1
ATOM 563 C C . GLY A 1 71 ? -16.585 -5.456 -2.250 1.00 94.88 71 GLY A C 1
ATOM 564 O O . GLY A 1 71 ? -15.721 -4.654 -2.594 1.00 94.88 71 GLY A O 1
ATOM 565 N N . ASN A 1 72 ? -16.801 -5.782 -0.975 1.00 94.38 72 ASN A N 1
ATOM 566 C CA . ASN A 1 72 ? -16.009 -5.297 0.162 1.00 94.38 72 ASN A CA 1
ATOM 567 C C . ASN A 1 72 ? -14.876 -6.255 0.580 1.00 94.38 72 ASN A C 1
ATOM 569 O O . ASN A 1 72 ? -14.178 -5.982 1.556 1.00 94.38 72 ASN A O 1
ATOM 573 N N . LEU A 1 73 ? -14.690 -7.372 -0.130 1.00 95.31 73 LEU A N 1
ATOM 574 C CA . LEU A 1 73 ? -13.649 -8.345 0.176 1.00 95.31 73 LEU A CA 1
ATOM 575 C C . LEU A 1 73 ? -12.342 -7.973 -0.529 1.00 95.31 73 LEU A C 1
ATOM 577 O O . LEU A 1 73 ? -12.284 -7.943 -1.759 1.00 95.31 73 LEU A O 1
ATOM 581 N N . PHE A 1 74 ? -11.297 -7.718 0.257 1.00 97.69 74 PHE A N 1
ATOM 582 C CA . PHE A 1 74 ? -9.932 -7.520 -0.228 1.00 97.69 74 PHE A CA 1
ATOM 583 C C . PHE A 1 74 ? -9.244 -8.876 -0.407 1.00 97.69 74 PHE A C 1
ATOM 585 O O . PHE A 1 74 ? -9.077 -9.620 0.559 1.00 97.69 74 PHE A O 1
ATOM 592 N N . MET A 1 75 ? -8.850 -9.190 -1.637 1.00 97.06 75 MET A N 1
ATOM 593 C CA . MET A 1 75 ? -8.202 -10.447 -1.999 1.00 97.06 75 MET A CA 1
ATOM 594 C C . MET A 1 75 ? -6.825 -10.177 -2.601 1.00 97.06 75 MET A C 1
ATOM 596 O O . MET A 1 75 ? -6.677 -9.334 -3.488 1.00 97.06 75 MET A O 1
ATOM 600 N N . VAL A 1 76 ? -5.829 -10.934 -2.156 1.00 96.81 76 VAL A N 1
ATOM 601 C CA . VAL A 1 76 ? -4.465 -10.941 -2.701 1.00 96.81 76 VAL A CA 1
ATOM 602 C C . VAL A 1 76 ? -4.143 -12.340 -3.232 1.00 96.81 76 VAL A C 1
ATOM 604 O O . VAL A 1 76 ? -4.717 -13.308 -2.735 1.00 96.81 76 VAL A O 1
ATOM 607 N N . PRO A 1 77 ? -3.285 -12.471 -4.257 1.00 95.12 77 PRO A N 1
ATOM 608 C CA . PRO A 1 77 ? -2.873 -13.777 -4.759 1.00 95.12 77 PRO A CA 1
ATOM 609 C C . PRO A 1 77 ? -1.987 -14.510 -3.743 1.00 95.12 77 PRO A C 1
ATOM 611 O O . PRO A 1 77 ? -1.120 -13.896 -3.120 1.00 95.12 77 PRO A O 1
ATOM 614 N N . ASP A 1 78 ? -2.157 -15.831 -3.646 1.00 93.19 78 ASP A N 1
ATOM 615 C CA . ASP A 1 78 ? -1.311 -16.694 -2.806 1.00 93.19 78 ASP A CA 1
ATOM 616 C C . ASP A 1 78 ? 0.143 -16.770 -3.315 1.00 93.19 78 ASP A C 1
ATOM 618 O O . ASP A 1 78 ? 1.058 -16.991 -2.522 1.00 93.19 78 ASP A O 1
ATOM 622 N N . ASP A 1 79 ? 0.357 -16.512 -4.614 1.00 94.31 79 ASP A N 1
ATOM 623 C CA . ASP A 1 79 ? 1.667 -16.482 -5.281 1.00 94.31 79 ASP A CA 1
ATOM 624 C C . ASP A 1 79 ? 1.938 -15.091 -5.905 1.00 94.31 79 ASP A C 1
ATOM 626 O O . ASP A 1 79 ? 1.730 -14.898 -7.111 1.00 94.31 79 ASP A O 1
ATOM 630 N N . PRO A 1 80 ? 2.410 -14.090 -5.134 1.00 92.88 80 PRO A N 1
ATOM 631 C CA . PRO A 1 80 ? 2.563 -12.709 -5.611 1.00 92.88 80 PRO A CA 1
ATOM 632 C C . PRO A 1 80 ? 3.486 -12.545 -6.823 1.00 92.88 80 PRO A C 1
ATOM 634 O O . PRO A 1 80 ? 3.235 -11.703 -7.683 1.00 92.88 80 PRO A O 1
ATOM 637 N N . LEU A 1 81 ? 4.538 -13.366 -6.910 1.00 92.19 81 LEU A N 1
ATOM 638 C CA . LEU A 1 81 ? 5.519 -13.351 -8.006 1.00 92.19 81 LEU A CA 1
ATOM 639 C C . LEU A 1 81 ? 5.333 -14.532 -8.983 1.00 92.19 81 LEU A C 1
ATOM 641 O O . LEU A 1 81 ? 6.205 -14.819 -9.805 1.00 92.19 81 LEU A O 1
ATOM 645 N N . GLY A 1 82 ? 4.191 -15.223 -8.906 1.00 90.88 82 GLY A N 1
ATOM 646 C CA . GLY A 1 82 ? 3.873 -16.396 -9.718 1.00 90.88 82 GLY A CA 1
ATOM 647 C C . GLY A 1 82 ? 4.577 -17.680 -9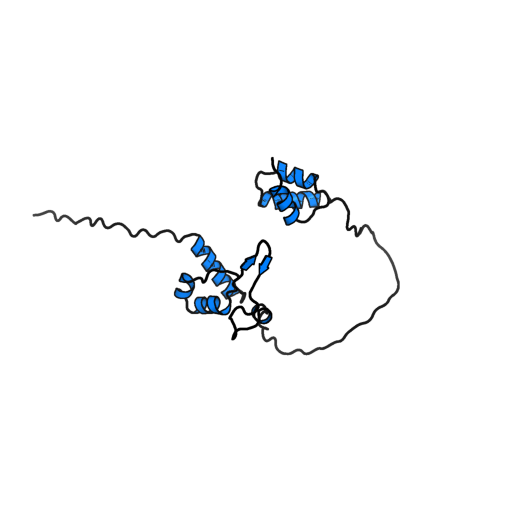.265 1.00 90.88 82 GLY A C 1
ATOM 648 O O . GLY A 1 82 ? 5.176 -17.747 -8.200 1.00 90.88 82 GLY A O 1
ATOM 649 N N . ARG A 1 83 ? 4.521 -18.722 -10.107 1.00 89.38 83 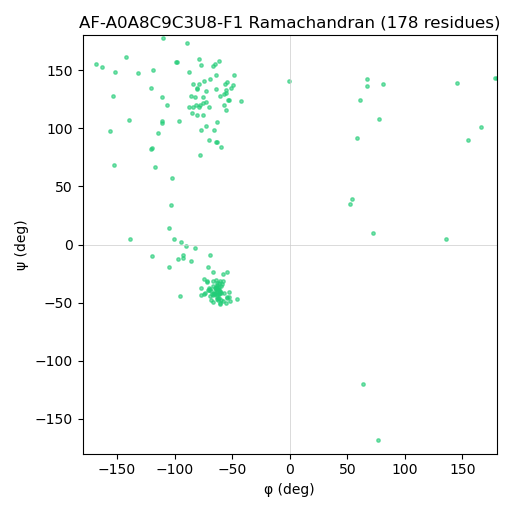ARG A N 1
ATOM 650 C CA . ARG A 1 83 ? 4.886 -20.116 -9.758 1.00 89.38 83 ARG A CA 1
ATOM 651 C C . ARG A 1 83 ? 6.312 -20.340 -9.246 1.00 89.38 83 ARG A C 1
ATOM 653 O O . ARG A 1 83 ? 6.558 -21.339 -8.585 1.00 89.38 83 ARG A O 1
ATOM 660 N N . ASN A 1 84 ? 7.247 -19.468 -9.613 1.00 90.62 84 ASN A N 1
ATOM 661 C CA . ASN A 1 84 ? 8.649 -19.563 -9.191 1.00 90.62 84 ASN A CA 1
ATOM 662 C C . ASN A 1 84 ? 8.968 -18.600 -8.035 1.00 90.62 84 ASN A C 1
ATOM 664 O O . ASN A 1 84 ? 10.132 -18.435 -7.675 1.00 90.62 84 ASN A O 1
ATOM 668 N N . GLY A 1 85 ? 7.951 -17.907 -7.527 1.00 90.88 85 GLY A N 1
ATOM 669 C CA . GLY A 1 85 ? 8.054 -16.932 -6.460 1.00 90.88 85 GLY A CA 1
ATOM 670 C C . GLY A 1 85 ? 7.903 -17.543 -5.067 1.00 90.88 85 GLY A C 1
ATOM 671 O O . GLY A 1 85 ? 7.577 -18.722 -4.933 1.00 90.88 85 GLY A O 1
ATOM 672 N N . PRO A 1 86 ? 8.130 -16.730 -4.024 1.00 93.81 86 PRO A N 1
ATOM 673 C CA . PRO A 1 86 ? 7.777 -17.092 -2.662 1.00 93.81 86 PRO A CA 1
ATOM 674 C C . PRO A 1 86 ? 6.256 -17.185 -2.510 1.00 93.81 86 PRO A C 1
ATOM 676 O O . PRO A 1 86 ? 5.504 -16.483 -3.195 1.00 93.81 86 PRO A O 1
ATOM 679 N N . THR A 1 87 ? 5.820 -17.993 -1.547 1.00 95.25 87 THR A N 1
ATOM 680 C CA . THR A 1 87 ? 4.424 -17.962 -1.083 1.00 95.25 87 THR A CA 1
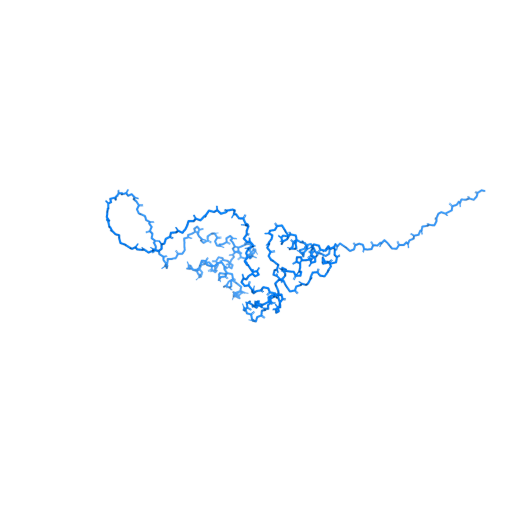ATOM 681 C C . THR A 1 87 ? 4.088 -16.590 -0.497 1.00 95.25 87 THR A C 1
ATOM 683 O O . THR A 1 87 ? 4.977 -15.867 -0.037 1.00 95.25 87 THR A O 1
ATOM 686 N N . LEU A 1 88 ? 2.806 -16.226 -0.444 1.00 95.56 88 LEU A N 1
ATOM 687 C CA . LEU A 1 88 ? 2.359 -14.973 0.172 1.00 95.56 88 LEU A CA 1
ATOM 688 C C . LEU A 1 88 ? 2.892 -14.804 1.607 1.00 95.56 88 LEU A C 1
ATOM 690 O O . LEU A 1 88 ? 3.356 -13.725 1.972 1.00 95.56 88 LEU A O 1
ATOM 694 N N . ASP A 1 89 ? 2.899 -15.871 2.408 1.00 94.56 89 ASP A N 1
ATOM 695 C CA . ASP A 1 89 ? 3.439 -15.842 3.772 1.00 94.56 89 ASP A CA 1
ATOM 696 C C . ASP A 1 89 ? 4.938 -15.532 3.814 1.00 94.56 89 ASP A C 1
ATOM 698 O O . ASP A 1 89 ? 5.411 -14.837 4.711 1.00 94.56 89 ASP A O 1
ATOM 702 N N . GLU A 1 90 ? 5.715 -16.075 2.881 1.00 93.75 90 GLU A N 1
ATOM 703 C CA . GLU A 1 90 ? 7.147 -15.788 2.766 1.00 93.75 90 GLU A CA 1
ATOM 704 C C . GLU A 1 90 ? 7.393 -14.373 2.253 1.00 93.75 90 GLU A C 1
ATOM 706 O O . GLU A 1 90 ? 8.263 -13.683 2.778 1.00 93.75 90 GLU A O 1
ATOM 711 N N . PHE A 1 91 ? 6.585 -13.920 1.296 1.00 94.94 91 PHE A N 1
ATOM 712 C CA . PHE A 1 91 ? 6.634 -12.572 0.740 1.00 94.94 91 PHE A CA 1
ATOM 713 C C . PHE A 1 91 ? 6.356 -11.491 1.797 1.00 94.94 91 PHE A C 1
ATOM 715 O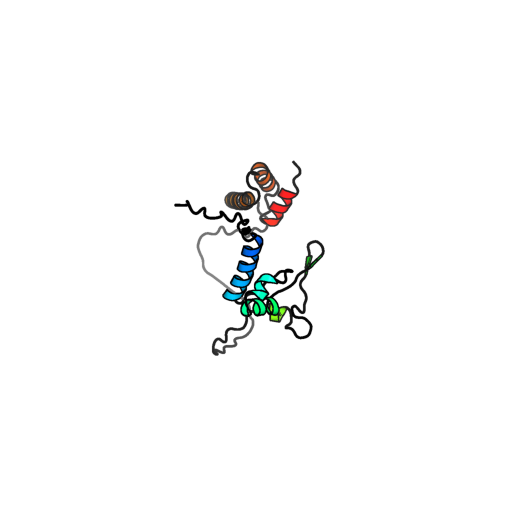 O . PHE A 1 91 ? 6.972 -10.426 1.786 1.00 94.94 91 PHE A O 1
ATOM 722 N N . LEU A 1 92 ? 5.444 -11.763 2.736 1.00 95.00 92 LEU A N 1
ATOM 723 C CA . LEU A 1 92 ? 5.076 -10.843 3.817 1.00 95.00 92 LEU A CA 1
ATOM 724 C C . LEU A 1 92 ? 5.991 -10.933 5.046 1.00 95.00 92 LEU A C 1
ATOM 726 O O . LEU A 1 92 ? 5.955 -10.053 5.914 1.00 95.00 92 LEU A O 1
ATOM 730 N N . LYS A 1 93 ? 6.810 -11.983 5.160 1.00 93.38 93 LYS A N 1
ATOM 731 C CA . LYS A 1 93 ? 7.743 -12.127 6.279 1.00 93.38 93 LYS A CA 1
ATOM 732 C C . LYS A 1 93 ? 8.897 -11.150 6.126 1.00 93.38 93 LYS A C 1
ATOM 734 O O . LYS A 1 93 ? 9.569 -11.077 5.104 1.00 93.38 93 LYS A O 1
ATOM 739 N N . LYS A 1 94 ? 9.192 -10.444 7.215 1.00 86.31 94 LYS A N 1
ATOM 740 C CA . LYS A 1 94 ? 10.391 -9.613 7.288 1.00 86.31 94 LYS A CA 1
ATOM 741 C C . LYS A 1 94 ? 11.628 -10.514 7.192 1.00 86.31 94 LYS A C 1
ATOM 743 O O . LYS A 1 94 ? 11.679 -11.508 7.926 1.00 86.31 94 LYS A O 1
ATOM 748 N N . PRO A 1 95 ? 12.637 -10.180 6.369 1.00 75.81 95 PRO A N 1
ATOM 749 C CA . PRO A 1 95 ? 13.866 -10.952 6.343 1.00 75.81 95 PRO A CA 1
ATOM 750 C C . PRO A 1 95 ? 14.471 -10.972 7.744 1.00 75.81 95 PRO A C 1
ATOM 752 O O . PRO A 1 95 ? 14.596 -9.938 8.415 1.00 75.81 95 PRO A O 1
ATOM 755 N N . VAL A 1 96 ? 14.808 -12.174 8.214 1.00 74.19 96 VAL A N 1
ATOM 756 C CA . VAL A 1 96 ? 15.472 -12.352 9.502 1.00 74.19 96 VAL A CA 1
ATOM 757 C C . VAL A 1 96 ? 16.815 -11.651 9.387 1.00 74.19 96 VAL A C 1
ATOM 759 O O . VAL A 1 96 ? 17.732 -12.139 8.730 1.00 74.19 96 VAL A O 1
ATOM 762 N N . ARG A 1 97 ? 16.944 -10.482 10.022 1.00 61.06 97 ARG A N 1
ATOM 763 C CA . ARG A 1 97 ? 18.259 -9.893 10.267 1.00 61.06 97 ARG A CA 1
ATOM 764 C C . ARG A 1 97 ? 19.036 -10.969 11.007 1.00 61.06 97 ARG A C 1
ATOM 766 O O . ARG A 1 97 ? 18.600 -11.351 12.090 1.00 61.06 97 ARG A O 1
ATOM 773 N N . ALA A 1 98 ? 20.109 -11.483 10.412 1.00 54.94 98 ALA A N 1
ATOM 774 C CA . ALA A 1 98 ? 20.983 -12.464 11.038 1.00 54.94 98 ALA A CA 1
ATOM 775 C C . ALA A 1 98 ? 21.572 -11.852 12.319 1.00 54.94 98 ALA A C 1
ATOM 777 O O . ALA A 1 98 ? 22.637 -11.245 12.321 1.00 54.94 98 ALA A O 1
ATOM 778 N N . GLN A 1 99 ? 20.818 -11.940 13.408 1.00 52.53 99 GLN A N 1
ATOM 779 C CA . GLN A 1 99 ? 21.285 -11.703 14.755 1.00 52.53 99 GLN A CA 1
ATOM 780 C C . GLN A 1 99 ? 22.035 -12.971 15.136 1.00 52.53 99 GLN A C 1
ATOM 782 O O . GLN A 1 99 ? 21.482 -14.072 15.078 1.00 52.53 99 GLN A O 1
ATOM 787 N N . GLY A 1 100 ? 23.322 -12.810 15.437 1.00 47.03 100 GLY A N 1
ATOM 788 C CA . GLY A 1 100 ? 24.189 -13.889 15.885 1.00 47.03 100 GLY A CA 1
ATOM 789 C C . GLY A 1 100 ? 23.537 -14.704 17.002 1.00 47.03 100 GLY A C 1
ATOM 790 O O . GLY A 1 100 ? 22.782 -14.196 17.829 1.00 47.03 100 GLY A O 1
ATOM 791 N N . SER A 1 101 ? 23.833 -15.997 16.990 1.00 48.28 101 SER A N 1
ATOM 792 C CA . SER A 1 101 ? 23.318 -17.007 17.904 1.00 48.28 101 SER A CA 1
ATOM 793 C C . SER A 1 101 ? 23.258 -16.557 19.369 1.00 48.28 101 SER A C 1
ATOM 795 O O . SER A 1 101 ? 24.286 -16.313 19.997 1.00 48.28 101 SER A O 1
ATOM 797 N N . SER A 1 102 ? 22.077 -16.621 19.970 1.00 41.34 102 SER A N 1
ATOM 798 C CA . SER A 1 102 ? 21.948 -17.120 21.341 1.00 41.34 102 SER A CA 1
ATOM 799 C C . SER A 1 102 ? 20.698 -17.988 21.440 1.00 41.34 102 SER A C 1
ATOM 801 O O . SER A 1 102 ? 19.554 -17.559 21.342 1.00 41.34 102 SER A O 1
ATOM 803 N N . LYS A 1 103 ? 20.988 -19.280 21.543 1.00 36.25 103 LYS A N 1
ATOM 804 C CA . LYS A 1 103 ? 20.092 -20.404 21.763 1.00 36.25 103 LYS A CA 1
ATOM 805 C C . LYS A 1 103 ? 19.623 -20.369 23.217 1.00 36.25 103 LYS A C 1
ATOM 807 O O . LYS A 1 103 ? 20.461 -20.460 24.104 1.00 36.25 103 LYS A O 1
ATOM 812 N N . ALA A 1 104 ? 18.317 -20.317 23.458 1.00 34.44 104 ALA A N 1
ATOM 813 C CA . ALA A 1 104 ? 17.723 -20.822 24.695 1.00 34.44 104 ALA A CA 1
ATOM 814 C C . ALA A 1 104 ? 16.248 -21.171 24.459 1.00 34.44 104 ALA A C 1
ATOM 816 O O . ALA A 1 104 ? 15.361 -20.323 24.464 1.00 34.44 104 ALA A O 1
ATOM 817 N N . GLN A 1 105 ? 16.023 -22.462 24.222 1.00 43.28 105 GLN A N 1
ATOM 818 C CA . GLN A 1 105 ? 14.755 -23.146 24.451 1.00 43.28 105 GLN A CA 1
ATOM 819 C C . GLN A 1 105 ? 14.349 -22.953 25.913 1.00 43.28 105 GLN A C 1
ATOM 821 O O . GLN A 1 105 ? 15.206 -23.176 26.750 1.00 43.28 105 GLN A O 1
ATOM 826 N N . HIS A 1 106 ? 13.082 -22.684 26.232 1.00 33.81 106 HIS A N 1
ATOM 827 C CA . HIS A 1 106 ? 12.438 -23.255 27.422 1.00 33.81 106 HIS A CA 1
ATOM 828 C C . HIS A 1 106 ? 10.923 -23.381 27.199 1.00 33.81 106 HIS A C 1
ATOM 830 O O . HIS A 1 106 ? 10.311 -22.659 26.418 1.00 33.81 106 HIS A O 1
ATOM 836 N N . SER A 1 107 ? 10.383 -24.415 27.833 1.00 32.31 107 SER A N 1
ATOM 837 C CA . SER A 1 107 ? 9.197 -25.192 27.486 1.00 32.31 107 SER A CA 1
ATOM 838 C C . SER A 1 107 ? 7.928 -24.773 28.246 1.00 32.31 107 SER A C 1
ATOM 840 O O . SER A 1 107 ? 7.992 -24.232 29.340 1.00 32.31 107 SER A O 1
ATOM 842 N N . ALA A 1 108 ? 6.796 -25.107 27.624 1.00 33.84 108 ALA A N 1
ATOM 843 C CA . ALA A 1 108 ? 5.433 -25.382 28.095 1.00 33.84 108 ALA A CA 1
ATOM 844 C C . ALA A 1 108 ? 5.031 -25.328 29.599 1.00 33.84 108 ALA A C 1
ATOM 846 O O . ALA A 1 108 ? 5.654 -25.965 30.438 1.00 33.84 108 ALA A O 1
ATOM 847 N N . ARG A 1 109 ? 3.804 -24.789 29.790 1.00 29.78 109 ARG A N 1
ATOM 848 C CA . ARG A 1 109 ? 2.647 -25.237 30.625 1.00 29.78 109 ARG A CA 1
ATOM 849 C C . ARG A 1 109 ? 2.727 -25.244 32.168 1.00 29.78 109 ARG A C 1
ATOM 851 O O . ARG A 1 109 ? 3.604 -25.861 32.750 1.00 29.78 109 ARG A O 1
ATOM 858 N N . GLY A 1 110 ? 1.640 -24.770 32.802 1.00 26.98 110 GLY A N 1
ATOM 859 C CA . GLY A 1 110 ? 1.167 -25.242 34.122 1.00 26.98 110 GLY A CA 1
ATOM 860 C C . GLY A 1 110 ? 0.528 -24.168 35.013 1.00 26.98 110 GLY A C 1
ATOM 861 O O . GLY A 1 110 ? 1.017 -23.054 35.048 1.00 26.98 110 GLY A O 1
ATOM 862 N N . PHE A 1 111 ? -0.570 -24.500 35.700 1.00 27.48 111 PHE A N 1
ATOM 863 C CA . PHE A 1 111 ? -1.564 -23.621 36.354 1.00 27.48 111 PHE A CA 1
ATOM 864 C C . PHE A 1 111 ? -1.515 -23.691 37.910 1.00 27.48 111 PHE A C 1
ATOM 866 O O . PHE A 1 111 ? -0.813 -24.544 38.446 1.00 27.48 111 PHE A O 1
ATOM 873 N N . THR A 1 112 ? -2.363 -22.873 38.576 1.00 28.05 112 THR A N 1
ATOM 874 C CA . THR A 1 112 ? -2.854 -22.856 40.000 1.00 28.05 112 THR A CA 1
ATOM 875 C C . THR A 1 112 ? -1.918 -22.298 41.102 1.00 28.05 112 THR A C 1
ATOM 877 O O . THR A 1 112 ? -0.831 -22.821 41.296 1.00 28.05 112 THR A O 1
ATOM 880 N N . GLU A 1 113 ? -2.185 -21.102 41.681 1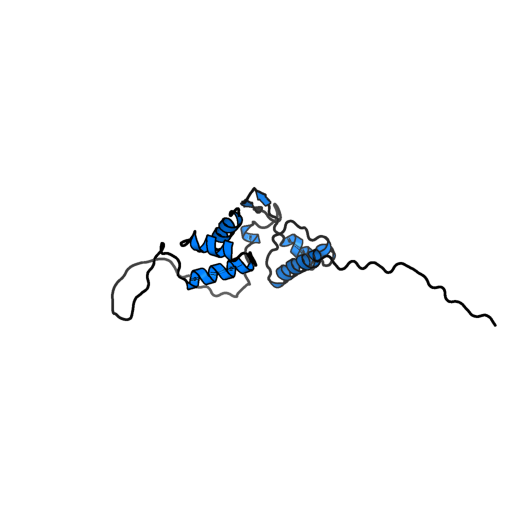.00 26.00 113 GLU A N 1
ATOM 881 C CA . GLU A 1 113 ? -3.059 -20.733 42.851 1.00 26.00 113 GLU A CA 1
ATOM 882 C C . GLU A 1 113 ? -2.365 -20.987 44.223 1.00 26.00 113 GLU A C 1
ATOM 884 O O . GLU A 1 113 ? -1.680 -21.987 44.358 1.00 26.00 113 GLU A O 1
ATOM 889 N N . HIS A 1 114 ? -2.408 -20.173 45.297 1.00 30.59 114 HIS A N 1
ATOM 890 C CA . HIS A 1 114 ? -3.417 -19.253 45.849 1.00 30.59 114 HIS A CA 1
ATOM 891 C C . HIS A 1 114 ? -2.798 -18.344 46.969 1.00 30.59 114 HIS A C 1
ATOM 893 O O . HIS A 1 114 ? -1.895 -18.790 47.669 1.00 30.59 114 HIS A O 1
ATOM 899 N N . SER A 1 115 ? -3.398 -17.156 47.209 1.00 25.00 115 SER A N 1
ATOM 900 C CA . SER A 1 115 ? -3.471 -16.357 48.476 1.00 25.00 115 SER A CA 1
ATOM 901 C C . SER A 1 115 ? -2.201 -15.704 49.088 1.00 25.00 115 SER A C 1
ATOM 903 O O . SER A 1 115 ? -1.161 -16.330 49.175 1.00 25.00 115 SER A O 1
ATOM 905 N N . SER A 1 116 ? -2.174 -14.496 49.681 1.00 26.98 116 SER A N 1
ATOM 906 C CA . SER A 1 116 ? -3.100 -13.355 49.871 1.00 26.98 116 SER A CA 1
ATOM 907 C C . SER A 1 116 ? -2.391 -12.276 50.723 1.00 26.98 116 SER A C 1
ATOM 909 O O . SER A 1 116 ? -1.706 -12.661 51.663 1.00 26.98 116 SER A O 1
ATOM 911 N N . GLN A 1 117 ? -2.613 -10.978 50.445 1.00 31.72 117 GLN A N 1
ATOM 912 C CA . GLN A 1 117 ? -2.768 -9.825 51.382 1.00 31.72 117 GLN A CA 1
ATOM 913 C C . GLN A 1 117 ? -2.644 -8.508 50.572 1.00 31.72 117 GLN A C 1
ATOM 915 O O . GLN A 1 117 ? -1.606 -8.245 49.982 1.00 31.72 117 GLN A O 1
ATOM 920 N N . GLN A 1 118 ? -3.770 -7.849 50.238 1.00 33.25 118 GLN A N 1
ATOM 921 C CA . GLN A 1 118 ? -4.294 -6.611 50.873 1.00 33.25 118 GLN A CA 1
ATOM 922 C C . GLN A 1 118 ? -3.309 -5.421 50.752 1.00 33.25 118 GLN A C 1
ATOM 924 O O . GLN A 1 118 ? -2.179 -5.527 51.189 1.00 33.25 118 GLN A O 1
ATOM 929 N N . GLN A 1 119 ? -3.626 -4.238 50.206 1.00 29.31 119 GLN A N 1
ATOM 930 C CA . GLN A 1 119 ? -4.860 -3.446 50.284 1.00 29.31 119 GLN A CA 1
ATOM 931 C C . GLN A 1 119 ? -4.677 -2.148 49.459 1.00 29.31 119 GLN A C 1
ATOM 933 O O . GLN A 1 119 ? -3.603 -1.558 49.522 1.00 29.31 119 GLN A O 1
ATOM 938 N N . GLY A 1 120 ? -5.704 -1.644 48.753 1.00 27.27 120 GLY A N 1
ATOM 939 C CA . GLY A 1 120 ? -5.681 -0.252 48.259 1.00 27.27 120 GLY A CA 1
ATOM 940 C C . GLY A 1 120 ? -6.534 0.086 47.028 1.00 27.27 120 GLY A C 1
ATOM 941 O O . GLY A 1 120 ? -6.028 0.069 45.919 1.00 27.27 120 GLY A O 1
ATOM 942 N N . ARG A 1 121 ? -7.796 0.483 47.268 1.00 33.91 121 ARG A N 1
ATOM 943 C CA . ARG A 1 121 ? -8.717 1.270 46.405 1.00 33.91 121 ARG A CA 1
ATOM 944 C C . ARG A 1 121 ? -9.059 0.716 45.006 1.00 33.91 121 ARG A C 1
ATOM 946 O O . ARG A 1 121 ? -8.437 1.047 44.006 1.00 33.91 121 ARG A O 1
ATOM 953 N N . LYS A 1 122 ? -10.156 -0.050 44.961 1.00 34.22 122 LYS A N 1
ATOM 954 C CA . LYS A 1 122 ? -10.901 -0.418 43.748 1.00 34.22 122 LYS A CA 1
ATOM 955 C C . LYS A 1 122 ? -11.828 0.717 43.310 1.00 34.22 122 LYS A C 1
ATOM 957 O O . LYS A 1 122 ? -12.574 1.215 44.141 1.00 34.22 122 LYS A O 1
ATOM 962 N N . GLU A 1 123 ? -11.820 1.003 42.013 1.00 35.81 123 GLU A N 1
ATOM 963 C CA . GLU A 1 123 ? -13.008 0.978 41.144 1.00 35.81 123 GLU A CA 1
ATOM 964 C C . GLU A 1 123 ? -12.524 0.680 39.710 1.00 35.81 123 GLU A C 1
ATOM 966 O O . GLU A 1 123 ? -12.504 1.518 38.813 1.00 35.81 123 GLU A O 1
ATOM 971 N N . GLU A 1 124 ? -12.041 -0.552 39.523 1.00 39.16 124 GLU A N 1
ATOM 972 C CA . GLU A 1 124 ? -12.028 -1.208 38.218 1.00 39.16 124 GLU A CA 1
ATOM 973 C C . GLU A 1 124 ? -13.393 -1.864 38.035 1.00 39.16 124 GLU A C 1
ATOM 975 O O . GLU A 1 124 ? -13.719 -2.822 38.740 1.00 39.16 124 GLU A O 1
ATOM 980 N N . GLU A 1 125 ? -14.176 -1.373 37.077 1.00 40.56 125 GLU A N 1
ATOM 981 C CA . GLU A 1 125 ? -15.296 -2.134 36.545 1.00 40.56 125 GLU A CA 1
ATOM 982 C C . GLU A 1 125 ? -14.994 -2.544 35.104 1.00 40.56 125 GLU A C 1
ATOM 984 O O . GLU A 1 125 ? -14.998 -1.759 34.152 1.00 40.56 125 GLU A O 1
ATOM 989 N N . LYS A 1 126 ? -14.705 -3.835 34.980 1.00 43.81 126 LYS A N 1
ATOM 990 C CA . LYS A 1 126 ? -14.783 -4.631 33.767 1.00 43.81 126 LYS A CA 1
ATOM 991 C C . LYS A 1 126 ? -16.251 -4.650 33.319 1.00 43.81 126 LYS A C 1
ATOM 993 O O . LYS A 1 126 ? -17.003 -5.535 33.703 1.00 43.81 126 LYS A O 1
ATOM 998 N N . GLY A 1 127 ? -16.646 -3.658 32.525 1.00 35.50 127 GLY A N 1
ATOM 999 C CA . GLY A 1 127 ? -17.989 -3.523 31.961 1.00 35.50 127 GLY A CA 1
ATOM 1000 C C . GLY A 1 127 ? -17.967 -3.523 30.436 1.00 35.50 127 GLY A C 1
ATOM 1001 O O . GLY A 1 127 ? -18.008 -2.470 29.803 1.00 35.50 127 GLY A O 1
ATOM 1002 N N . SER A 1 128 ? -17.941 -4.712 29.834 1.00 52.62 128 SER A N 1
ATOM 1003 C CA . SER A 1 128 ? -18.472 -4.903 28.483 1.00 52.62 128 SER A CA 1
ATOM 1004 C C . SER A 1 128 ? -19.983 -4.659 28.554 1.00 52.62 128 SER A C 1
ATOM 1006 O O . SER A 1 128 ? -20.710 -5.542 28.998 1.00 52.62 128 SER A O 1
ATOM 1008 N N . GLY A 1 129 ? -20.441 -3.455 28.189 1.00 50.84 129 GLY A N 1
ATOM 1009 C CA . GLY A 1 129 ? -21.875 -3.127 28.082 1.00 50.84 129 GLY A CA 1
ATOM 1010 C C . GLY A 1 129 ? -22.346 -1.790 28.674 1.00 50.84 129 GLY A C 1
ATOM 1011 O O . GLY A 1 129 ? -23.545 -1.537 28.682 1.00 50.84 129 GLY A O 1
ATOM 1012 N N . GLY A 1 130 ? -21.459 -0.920 29.170 1.00 61.47 130 GLY A N 1
ATOM 1013 C CA . GLY A 1 130 ? -21.856 0.393 29.707 1.00 61.47 130 GLY A CA 1
ATOM 1014 C C . GLY A 1 130 ? -21.932 1.510 28.656 1.00 61.47 130 GLY A C 1
ATOM 1015 O O . GLY A 1 130 ? -21.136 1.525 27.707 1.00 61.47 130 GLY A O 1
ATOM 1016 N N . ILE A 1 131 ? -22.849 2.469 28.863 1.00 69.31 131 ILE A N 1
ATOM 1017 C CA . ILE A 1 131 ? -22.905 3.759 28.144 1.00 69.31 131 ILE A CA 1
ATOM 1018 C C . ILE A 1 131 ? -21.519 4.419 28.202 1.00 69.31 131 ILE A C 1
ATOM 1020 O O . ILE A 1 131 ? -20.862 4.429 29.245 1.00 69.31 131 ILE A O 1
ATOM 1024 N N . ARG A 1 132 ? -21.049 4.943 27.069 1.00 80.88 132 ARG A N 1
ATOM 1025 C CA . ARG A 1 132 ? -19.734 5.594 26.965 1.00 80.88 132 ARG A CA 1
ATOM 1026 C C . ARG A 1 132 ? -19.638 6.867 27.820 1.00 80.88 132 ARG A C 1
ATOM 1028 O O . ARG A 1 132 ? -20.608 7.606 27.976 1.00 80.88 132 ARG A O 1
ATOM 1035 N N . LYS A 1 133 ? -18.450 7.135 28.372 1.00 82.00 133 LYS A N 1
ATOM 1036 C CA . LYS A 1 133 ? -18.202 8.295 29.253 1.00 82.00 133 LYS A CA 1
ATOM 1037 C C . LYS A 1 133 ? -18.062 9.586 28.434 1.00 82.00 133 LYS A C 1
ATOM 1039 O O . LYS A 1 133 ? -17.587 9.549 27.304 1.00 82.00 133 LYS A O 1
ATOM 1044 N N . THR A 1 134 ? -18.355 10.747 29.022 1.00 84.44 134 THR A N 1
ATOM 1045 C CA . THR A 1 134 ? -18.295 12.061 28.336 1.00 84.44 134 THR A CA 1
ATOM 1046 C C . THR A 1 134 ? -16.954 12.330 27.647 1.00 84.44 134 THR A C 1
ATOM 1048 O O . THR A 1 134 ? -16.916 12.681 26.472 1.00 84.44 134 THR A O 1
ATOM 1051 N N . ARG A 1 135 ? -15.836 12.056 28.332 1.00 84.25 135 ARG A N 1
ATOM 1052 C CA . ARG A 1 135 ? -14.480 12.219 27.774 1.00 84.25 135 ARG A CA 1
ATOM 1053 C C . ARG A 1 135 ? -14.232 11.347 26.535 1.00 84.25 135 ARG A C 1
ATOM 1055 O O . ARG A 1 135 ? -13.448 11.707 25.661 1.00 84.25 135 ARG A O 1
ATOM 1062 N N . GLU A 1 136 ? -14.871 10.183 26.479 1.00 86.56 136 GLU A N 1
ATOM 1063 C CA . GLU A 1 136 ? -14.780 9.244 25.361 1.00 86.56 136 GLU A CA 1
ATOM 1064 C C . GLU A 1 136 ? -15.630 9.725 24.180 1.00 86.56 136 GLU A C 1
ATOM 1066 O O . GLU A 1 136 ? -15.144 9.766 23.052 1.00 86.56 136 GLU A O 1
ATOM 1071 N N . THR A 1 137 ? -16.848 10.205 24.453 1.00 90.38 137 THR A N 1
ATOM 1072 C CA . THR A 1 137 ? -17.710 10.865 23.463 1.00 90.38 137 THR A CA 1
ATOM 1073 C C . THR A 1 137 ? -17.012 12.038 22.785 1.00 90.38 137 THR A C 1
ATOM 1075 O O . THR A 1 137 ? -17.028 12.134 21.562 1.00 90.38 137 THR A O 1
ATOM 1078 N N . GLU A 1 138 ? -16.348 12.901 23.552 1.00 91.25 138 GLU A N 1
ATOM 1079 C CA . GLU A 1 138 ? -15.602 14.048 23.020 1.00 91.25 138 GLU A CA 1
ATOM 1080 C C . GLU A 1 138 ? -14.382 13.638 22.190 1.00 91.25 138 GLU A C 1
ATOM 1082 O O . GLU A 1 138 ? -13.982 14.341 21.257 1.00 91.25 138 GLU A O 1
ATOM 1087 N N . ARG A 1 139 ? -13.749 12.508 22.527 1.00 92.56 139 ARG A N 1
ATOM 1088 C CA . ARG A 1 139 ? -12.655 11.957 21.723 1.00 92.56 139 ARG A CA 1
ATOM 1089 C C . ARG A 1 139 ? -13.180 11.492 20.367 1.00 92.56 139 ARG A C 1
ATOM 1091 O O . ARG A 1 139 ? -12.634 11.907 19.351 1.00 92.56 139 ARG A O 1
ATOM 1098 N N . LEU A 1 140 ? -14.255 10.706 20.364 1.00 94.00 140 LEU A N 1
ATOM 1099 C CA . LEU A 1 140 ? -14.894 10.225 19.139 1.00 94.00 140 LEU A CA 1
ATOM 1100 C C . LEU A 1 140 ? -15.420 11.387 18.290 1.00 94.00 140 LEU A C 1
ATOM 1102 O O . LEU A 1 140 ? -15.187 11.408 17.088 1.00 94.00 140 LEU A O 1
ATOM 1106 N N . ARG A 1 141 ? -16.032 12.403 18.915 1.00 94.56 141 ARG A N 1
ATOM 1107 C CA . ARG A 1 141 ? -16.478 13.629 18.238 1.00 94.56 141 ARG A CA 1
ATOM 1108 C C . ARG A 1 141 ? -15.343 14.312 17.484 1.00 94.56 141 ARG A C 1
ATOM 1110 O O . ARG A 1 141 ? -15.506 14.622 16.312 1.00 94.56 141 ARG A O 1
ATOM 1117 N N . ARG A 1 142 ? -14.197 14.531 18.135 1.00 94.00 142 ARG A N 1
ATOM 1118 C CA . ARG A 1 142 ? -13.038 15.168 17.490 1.00 94.00 142 ARG A CA 1
ATOM 1119 C C . ARG A 1 142 ? -12.524 14.356 16.308 1.00 94.00 142 ARG A C 1
ATOM 1121 O O . ARG A 1 142 ? -12.318 14.925 15.247 1.00 94.00 142 ARG A O 1
ATOM 1128 N N . GLN A 1 143 ? -12.383 13.043 16.478 1.00 92.81 143 GLN A N 1
ATOM 1129 C CA . GLN A 1 143 ? -11.909 12.162 15.407 1.00 92.81 143 GLN A CA 1
ATOM 1130 C C . GLN A 1 143 ? -12.880 12.114 14.220 1.00 92.81 143 GLN A C 1
ATOM 1132 O O . GLN A 1 143 ? -12.446 12.110 13.075 1.00 92.81 143 GLN A O 1
ATOM 1137 N N . LEU A 1 144 ? -14.191 12.123 14.471 1.00 93.12 144 LEU A N 1
ATOM 1138 C CA . LEU A 1 144 ? -15.185 12.187 13.399 1.00 93.12 144 LEU A CA 1
ATOM 1139 C C . LEU A 1 144 ? -15.154 13.542 12.688 1.00 93.12 144 LEU A C 1
ATOM 1141 O O . LEU A 1 144 ? -15.237 13.577 11.468 1.00 93.12 144 LEU A O 1
ATOM 1145 N N . LEU A 1 145 ? -14.990 14.649 13.415 1.00 93.19 145 LEU A N 1
ATOM 1146 C CA . LEU A 1 145 ? -14.934 15.990 12.823 1.00 93.19 145 LEU A CA 1
ATOM 1147 C C . LEU A 1 145 ? -13.651 16.267 12.025 1.00 93.19 145 LEU A C 1
ATOM 1149 O O . LEU A 1 145 ? -13.664 17.160 11.182 1.00 93.19 145 LEU A O 1
ATOM 1153 N N . GLU A 1 146 ? -12.573 15.501 12.230 1.00 90.62 146 GLU A N 1
ATOM 1154 C CA . GLU A 1 146 ? -11.401 15.535 11.338 1.00 90.62 146 GLU A CA 1
ATOM 1155 C C . GLU A 1 146 ? -11.751 15.070 9.916 1.00 90.62 146 GLU A C 1
ATOM 1157 O O . GLU A 1 146 ? -11.194 15.583 8.948 1.00 90.62 146 GLU A O 1
ATOM 1162 N N . VAL A 1 147 ? -12.690 14.127 9.782 1.00 88.12 147 VAL A N 1
ATOM 1163 C CA . VAL A 1 147 ? -13.126 13.574 8.489 1.00 88.12 147 VAL A CA 1
ATOM 1164 C C . VAL A 1 147 ? -14.382 14.286 7.972 1.00 88.12 147 VAL A C 1
ATOM 1166 O O . VAL A 1 147 ? -14.460 14.657 6.802 1.00 88.12 147 VAL A O 1
ATOM 1169 N N . PHE A 1 148 ? -15.359 14.520 8.848 1.00 89.25 148 PHE A N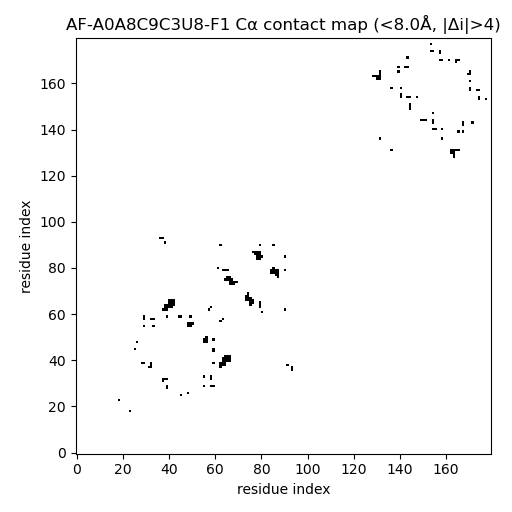 1
ATOM 1170 C CA . PHE A 1 148 ? -16.659 15.132 8.558 1.00 89.25 148 PHE A CA 1
ATOM 1171 C C . PHE A 1 148 ? -16.696 16.594 9.009 1.00 89.25 148 PHE A C 1
ATOM 1173 O O . PHE A 1 148 ? -17.526 17.002 9.827 1.00 89.25 148 PHE A O 1
ATOM 1180 N N . TRP A 1 149 ? -15.764 17.389 8.490 1.00 87.62 149 TRP A N 1
ATOM 1181 C CA . TRP A 1 149 ? -15.615 18.792 8.865 1.00 87.62 149 TRP A CA 1
ATOM 1182 C C . TRP A 1 149 ? -16.915 19.594 8.672 1.00 87.62 149 TRP A C 1
ATOM 1184 O O . TRP A 1 149 ? -17.565 19.509 7.629 1.00 87.62 149 TRP A O 1
ATOM 1194 N N . GLY A 1 150 ? -17.290 20.393 9.677 1.00 88.50 150 GLY A N 1
ATOM 1195 C CA . GLY A 1 150 ? -18.487 21.245 9.648 1.00 88.50 150 GLY A CA 1
ATOM 1196 C C . GLY A 1 150 ? -19.822 20.499 9.767 1.00 88.50 150 GLY A C 1
ATOM 1197 O O . GLY A 1 150 ? -20.875 21.098 9.558 1.00 88.50 150 GLY A O 1
ATOM 1198 N N . GLN A 1 151 ? -19.803 19.201 10.093 1.00 90.31 151 GLN A N 1
ATOM 1199 C CA . GLN A 1 151 ? -21.006 18.382 10.284 1.00 90.31 151 GLN A CA 1
ATOM 1200 C C . GLN A 1 151 ? -21.320 18.121 11.764 1.00 90.31 151 GLN A C 1
ATOM 1202 O O . GLN A 1 151 ? -21.847 17.063 12.108 1.00 90.31 151 GLN A O 1
ATOM 1207 N N . ASP A 1 152 ? -21.034 19.085 12.645 1.00 91.19 152 ASP A N 1
ATOM 1208 C CA . ASP A 1 152 ? -21.234 18.989 14.097 1.00 91.19 152 ASP A CA 1
ATOM 1209 C C . ASP A 1 152 ? -22.595 18.419 14.486 1.00 91.19 152 ASP A C 1
ATOM 1211 O O . ASP A 1 152 ? -22.671 17.482 15.273 1.00 91.19 152 ASP A O 1
ATOM 1215 N N . HIS A 1 153 ? -23.666 18.917 13.869 1.00 91.12 153 HIS A N 1
ATOM 1216 C CA . HIS A 1 153 ? -25.026 18.469 14.157 1.00 91.12 153 HIS A CA 1
ATOM 1217 C C . HIS A 1 153 ? -25.243 16.982 13.838 1.00 91.12 153 HIS A C 1
ATOM 1219 O O . HIS A 1 153 ? -25.916 16.285 14.594 1.00 91.12 153 HIS A O 1
ATOM 1225 N N . LYS A 1 154 ? -24.658 16.476 12.742 1.00 90.12 154 LYS A N 1
ATOM 1226 C CA . LYS A 1 154 ? -24.772 15.062 12.348 1.00 90.12 154 LYS A CA 1
ATOM 1227 C C . LYS A 1 154 ? -23.925 14.170 13.249 1.00 90.12 154 LYS A C 1
ATOM 1229 O O . LYS A 1 154 ? -24.385 13.111 13.672 1.00 90.12 154 LYS A O 1
ATOM 1234 N N . VAL A 1 155 ? -22.711 14.625 13.564 1.00 92.50 155 VAL A N 1
ATOM 1235 C CA . VAL A 1 155 ? -21.795 13.939 14.480 1.00 92.50 155 VAL A CA 1
ATOM 1236 C C . VAL A 1 155 ? -22.434 13.824 15.861 1.00 92.50 155 VAL A C 1
ATOM 1238 O O . VAL A 1 155 ? -22.547 12.720 16.383 1.00 92.50 155 VAL A O 1
ATOM 1241 N N . ASP A 1 156 ? -22.932 14.924 16.423 1.00 92.56 156 ASP A N 1
ATOM 1242 C CA . ASP A 1 156 ? -23.590 14.937 17.733 1.00 92.56 156 ASP A CA 1
ATOM 1243 C C . ASP A 1 156 ? -24.832 14.053 17.767 1.00 92.56 156 ASP A C 1
ATOM 1245 O O . ASP A 1 156 ? -25.033 13.305 18.725 1.00 92.56 156 ASP A O 1
ATOM 1249 N N . PHE A 1 157 ? -25.622 14.075 16.694 1.00 92.38 157 PHE A N 1
ATOM 1250 C CA . PHE A 1 157 ? -26.802 13.234 16.570 1.00 92.38 157 PHE A CA 1
ATOM 1251 C C . PHE A 1 157 ? -26.460 11.737 16.585 1.00 92.38 157 PHE A C 1
ATOM 1253 O O . PHE A 1 157 ? -27.064 10.990 17.354 1.00 92.38 157 PHE A O 1
ATOM 1260 N N . ILE A 1 158 ? -25.473 11.283 15.800 1.00 92.81 158 ILE A N 1
ATOM 1261 C CA . ILE A 1 158 ? -25.035 9.872 15.809 1.00 92.81 158 ILE A CA 1
ATOM 1262 C C . ILE A 1 158 ? -24.468 9.479 17.162 1.00 92.81 158 ILE A C 1
ATOM 1264 O O . ILE A 1 158 ? -24.827 8.447 17.721 1.00 92.81 158 ILE A O 1
ATOM 1268 N N . LEU A 1 159 ? -23.628 10.335 17.727 1.00 90.81 159 LEU A N 1
ATOM 1269 C CA . LEU A 1 159 ? -23.030 10.130 19.034 1.00 90.81 159 LEU A CA 1
ATOM 1270 C C . LEU A 1 159 ? -24.102 9.999 20.137 1.00 90.81 159 LEU A C 1
ATOM 1272 O O . LEU A 1 159 ? -23.938 9.212 21.074 1.00 90.81 159 LEU A O 1
ATOM 1276 N N . GLN A 1 160 ? -25.207 10.732 20.043 1.00 89.06 160 GLN A N 1
ATOM 1277 C CA . GLN A 1 160 ? -26.325 10.599 20.974 1.00 89.06 160 GLN A CA 1
ATOM 1278 C C . GLN A 1 160 ? -27.186 9.358 20.688 1.00 89.06 160 GLN A C 1
ATOM 1280 O O . GLN A 1 160 ? -27.640 8.704 21.627 1.00 89.06 160 GLN A O 1
ATOM 1285 N N . ARG A 1 161 ? -27.392 9.021 19.409 1.00 87.50 161 ARG A N 1
ATOM 1286 C CA . ARG A 1 161 ? -28.193 7.875 18.953 1.00 87.50 161 ARG A CA 1
ATOM 1287 C C . ARG A 1 161 ? -27.517 6.528 19.221 1.00 87.50 161 ARG A C 1
ATOM 1289 O O . ARG A 1 161 ? -28.213 5.553 19.492 1.00 87.50 161 ARG A O 1
ATOM 1296 N N . GLU A 1 162 ? -26.187 6.476 19.196 1.00 87.56 162 GLU A N 1
ATOM 1297 C CA . GLU A 1 162 ? -25.385 5.265 19.404 1.00 87.56 162 GLU A CA 1
ATOM 1298 C C . GLU A 1 162 ? -24.486 5.373 20.653 1.00 87.56 162 GLU A C 1
ATOM 1300 O O . GLU A 1 162 ? -23.255 5.371 20.562 1.00 87.56 162 GLU A O 1
ATOM 1305 N N . PRO A 1 163 ? -25.066 5.432 21.868 1.00 83.94 163 PRO A N 1
ATOM 1306 C CA . PRO A 1 163 ? -24.325 5.690 23.107 1.00 83.94 163 PRO A CA 1
ATOM 1307 C C . PRO A 1 163 ? -23.397 4.543 23.539 1.00 83.94 163 PRO A C 1
ATOM 1309 O O . PRO A 1 163 ? -22.602 4.702 24.469 1.00 83.94 163 PRO A O 1
ATOM 1312 N N . TYR A 1 164 ? -23.492 3.388 22.882 1.00 86.81 164 TYR A N 1
ATOM 1313 C CA . TYR A 1 164 ? -22.662 2.213 23.144 1.00 86.81 164 TYR A CA 1
ATOM 1314 C C . TYR A 1 164 ? -21.586 1.998 22.077 1.00 86.81 164 TYR A C 1
ATOM 1316 O O . TYR A 1 164 ? -20.608 1.294 22.345 1.00 86.81 164 TYR A O 1
ATOM 1324 N N . CYS A 1 165 ? -21.752 2.599 20.893 1.00 84.94 165 CYS A N 1
ATOM 1325 C CA . CYS A 1 165 ? -20.819 2.436 19.791 1.00 84.94 165 CYS A CA 1
ATOM 1326 C C . CYS A 1 165 ? -19.554 3.265 20.055 1.00 84.94 165 CYS A C 1
ATOM 1328 O O . CYS A 1 165 ? -19.602 4.456 20.377 1.00 84.94 165 CYS A O 1
ATOM 1330 N N . ARG A 1 166 ? -18.408 2.587 19.973 1.00 89.69 166 ARG A N 1
ATOM 1331 C CA . ARG A 1 166 ? -17.066 3.147 20.207 1.00 89.69 166 ARG A CA 1
ATOM 1332 C C . ARG A 1 166 ? -16.165 3.032 18.983 1.00 89.69 166 ARG A C 1
ATOM 1334 O O . ARG A 1 166 ? -15.067 3.578 18.979 1.00 89.69 166 ARG A O 1
ATOM 1341 N N . ASP A 1 167 ? -16.609 2.285 17.981 1.00 89.19 167 ASP A N 1
ATOM 1342 C CA . ASP A 1 167 ? -15.859 2.033 16.765 1.00 89.19 167 ASP A CA 1
ATOM 1343 C C . ASP A 1 167 ? -16.025 3.222 15.820 1.00 89.19 167 ASP A C 1
ATOM 1345 O O . ASP A 1 167 ? -17.136 3.575 15.420 1.00 89.19 167 ASP A O 1
ATOM 1349 N N . ILE A 1 168 ? -14.903 3.853 15.482 1.00 91.19 168 ILE A N 1
ATOM 1350 C CA . ILE A 1 168 ? -14.881 5.033 14.622 1.00 91.19 168 ILE A CA 1
ATOM 1351 C C . ILE A 1 168 ? -15.436 4.732 13.226 1.00 91.19 168 ILE A C 1
ATOM 1353 O O . ILE A 1 168 ? -16.083 5.592 12.634 1.00 91.19 168 ILE A O 1
ATOM 1357 N N . ASN A 1 169 ? -15.232 3.515 12.717 1.00 92.38 169 ASN A N 1
ATOM 1358 C CA . ASN A 1 169 ? -15.669 3.125 11.384 1.00 92.38 169 ASN A CA 1
ATOM 1359 C C . ASN A 1 169 ? -17.182 2.904 11.363 1.00 92.38 169 ASN A C 1
ATOM 1361 O O . ASN A 1 169 ? -17.847 3.412 10.467 1.00 92.38 169 ASN A O 1
ATOM 1365 N N . GLN A 1 170 ? -17.732 2.243 12.388 1.00 91.38 170 GLN A N 1
ATOM 1366 C CA . GLN A 1 170 ? -19.183 2.040 12.511 1.00 91.38 170 GLN A CA 1
ATOM 1367 C C . GLN A 1 170 ? -19.922 3.369 12.713 1.00 91.38 170 GLN A C 1
ATOM 1369 O O . GLN A 1 170 ? -20.926 3.619 12.055 1.00 91.38 170 GLN A O 1
ATOM 1374 N N . LEU A 1 171 ? -19.387 4.271 13.545 1.00 92.06 171 LEU A N 1
ATOM 1375 C CA . LEU A 1 171 ? -19.948 5.619 13.706 1.00 92.06 171 LEU A CA 1
ATOM 1376 C C . LEU A 1 171 ? -19.869 6.433 12.403 1.00 92.06 171 LEU A C 1
ATOM 1378 O O . LEU A 1 171 ? -20.781 7.201 12.101 1.00 92.06 171 LEU A O 1
ATOM 1382 N N . SER A 1 172 ? -18.797 6.266 11.622 1.00 91.00 172 SER A N 1
ATOM 1383 C CA . SER A 1 172 ? -18.653 6.910 10.309 1.00 91.00 172 SER A CA 1
ATOM 1384 C C . SER A 1 172 ? -19.662 6.360 9.302 1.00 91.00 172 SER A C 1
ATOM 1386 O O . SER A 1 172 ? -20.283 7.133 8.581 1.00 91.00 172 SER A O 1
ATOM 1388 N N . GLU A 1 173 ? -19.872 5.043 9.274 1.00 92.19 173 GLU A N 1
ATOM 1389 C CA . GLU A 1 173 ? -20.879 4.395 8.430 1.00 92.19 173 GLU A CA 1
ATOM 1390 C C . GLU A 1 173 ? -22.295 4.861 8.792 1.00 92.19 173 GLU A C 1
ATOM 1392 O O . GLU A 1 173 ? -23.073 5.241 7.913 1.00 92.19 173 GLU A O 1
ATOM 1397 N N . ALA A 1 174 ? -22.615 4.903 10.088 1.00 89.38 174 ALA A N 1
ATOM 1398 C CA . ALA A 1 174 ? -23.899 5.387 10.576 1.00 89.38 174 ALA A CA 1
ATOM 1399 C C . ALA A 1 174 ? -24.134 6.850 10.176 1.00 89.38 174 ALA A C 1
ATOM 1401 O O . ALA A 1 174 ? -25.235 7.198 9.753 1.00 89.38 174 ALA A O 1
ATOM 1402 N N . LEU A 1 175 ? -23.097 7.691 10.246 1.00 90.94 175 LEU A N 1
ATOM 1403 C CA . LEU A 1 175 ? -23.145 9.094 9.834 1.00 90.94 175 LEU A CA 1
ATOM 1404 C C . LEU A 1 175 ? -23.340 9.250 8.320 1.00 90.94 175 LEU A C 1
ATOM 1406 O O . LEU A 1 175 ? -24.164 10.058 7.894 1.00 90.94 175 LEU A O 1
ATOM 1410 N N . LEU A 1 176 ? -22.637 8.454 7.512 1.00 88.38 176 LEU A N 1
ATOM 1411 C CA . LEU A 1 176 ? -22.792 8.416 6.053 1.00 88.38 176 LEU A CA 1
ATOM 1412 C C . LEU A 1 176 ? -24.179 7.922 5.622 1.00 88.38 176 LEU A C 1
ATOM 1414 O O . LEU A 1 176 ? -24.692 8.351 4.591 1.00 88.38 176 LEU A O 1
ATOM 1418 N N . SER A 1 177 ? -24.792 7.057 6.429 1.00 85.50 177 SER A N 1
ATOM 1419 C CA . SER A 1 177 ? -26.131 6.510 6.199 1.00 85.50 177 SER A CA 1
ATOM 1420 C C . SER A 1 177 ? -27.260 7.445 6.653 1.00 85.50 177 SER A C 1
ATOM 1422 O O . SER A 1 177 ? -28.435 7.114 6.486 1.00 85.50 177 SER A O 1
ATOM 1424 N N . LEU A 1 178 ? -26.949 8.604 7.249 1.00 84.25 178 LEU A N 1
ATOM 1425 C CA . LEU A 1 178 ? -27.964 9.590 7.615 1.00 84.25 178 LEU A CA 1
ATOM 1426 C C . LEU A 1 178 ? -28.389 10.438 6.415 1.00 84.25 178 LEU A C 1
ATOM 1428 O O . LEU A 1 178 ? -27.669 11.336 5.968 1.00 84.25 178 LEU A O 1
ATOM 1432 N N . ASN A 1 179 ? -29.628 10.233 5.980 1.00 64.69 179 ASN A N 1
ATOM 1433 C CA . ASN A 1 179 ? -30.346 11.165 5.120 1.00 64.69 179 ASN A CA 1
ATOM 1434 C C . ASN A 1 179 ? -30.895 12.328 5.965 1.00 64.69 179 ASN A C 1
ATOM 1436 O O . ASN A 1 179 ? -31.718 12.109 6.852 1.00 64.69 179 ASN A O 1
ATOM 1440 N N . PHE A 1 180 ? -30.442 13.548 5.677 1.00 60.16 180 PHE A N 1
ATOM 1441 C CA . PHE A 1 180 ? -31.005 14.801 6.187 1.00 60.16 180 PHE A CA 1
ATOM 1442 C C . PHE A 1 180 ? -31.549 15.616 5.023 1.00 60.16 180 PHE A C 1
ATOM 1444 O O . PHE A 1 180 ? -30.883 15.589 3.960 1.00 60.16 180 PHE A O 1
#

Nearest PDB structures (foldseek):
  7ndi-assembly4_D  TM=9.882E-01  e=2.301E-07  Mus musculus
  3v33-assembly2_B  TM=9.939E-01  e=3.109E-07  Homo sapiens
  3v34-assembly2_B  TM=9.916E-01  e=3.724E-07  Homo sapiens
  3v34-assembly1_A  TM=9.806E-01  e=5.343E-07  Homo sapiens
  7ndj-assembly2_B  TM=9.491E-01  e=2.757E-07  Mus musculus

Secondary structure (DSSP, 8-state):
---PPPP---PPPP--PPPPHHHHHHHHHHHHHHHHT--EE-S---HHHHHH-HHHHHHHHHHEE--EEETTEEE--S-TT-TTSPPHHHHHSPP--------------------------------TTPPPPHHHHHHHHHHHHHHSTT-HHHHHHHHHH-TT---HHHHHHHHHT---

Mean predicted aligned error: 19.43 Å

Solvent-accessible surface area (backbone atoms only — not comparable to full-atom values): 12028 Å² total; per-residue (Å²): 137,84,86,85,79,80,83,83,80,87,67,83,73,82,82,75,69,75,79,55,74,66,58,60,53,56,54,49,54,55,49,49,26,66,76,67,76,46,71,44,82,41,79,73,82,54,61,72,56,34,73,74,30,73,69,47,30,48,48,52,69,79,32,42,36,52,66,48,71,63,86,92,45,82,44,66,59,63,43,61,66,39,97,88,40,54,47,41,72,59,68,71,46,74,81,77,74,88,69,76,90,79,90,77,88,82,80,86,89,89,84,86,90,82,90,87,82,88,86,85,86,86,86,83,76,95,60,94,85,58,72,64,51,71,75,54,52,54,48,51,48,53,61,47,41,75,74,47,64,93,38,62,73,57,52,52,48,45,54,66,74,39,45,70,70,80,52,69,65,60,54,47,50,56,50,72,67,56,86,128